Protein AF-A0A914TB39-F1 (afdb_monomer_lite)

pLDDT: mean 76.52, std 21.52, range [32.28, 98.56]

Radius of gyration: 20.71 Å; chains: 1; bounding box: 53×42×70 Å

Sequence (190 aa):
MKYLWILFFASILIFSSAERLYKNPKQQKGLKALWNLEEMAECQLGYTALDYNNYGCWCGVGGSGDPVDGIDQCCMRHDKCYDDAIARHACYDVPFEYVEDYSWTCQIADNGKKVANCTEPQNACKTELCWCDRMVVECWGEYPKPPTKAKCPHPRLSVEQQNTTSSFHGIFKIWTASLESLRKIASIFW

Secondary structure (DSSP, 8-state):
-HHHHHHHHHHHHHHHHHHHHHT-TTTGGG-HHHHHHHHHHHHHHSS-GGGTTTBBTTBSSS--SS-SSHHHHHHHHHHHHHHHHHHTTSSS-GGGGGT----EEEEE-TTS-EEEEE-SS--HHHHHHHHHHHHHHHHHTTSPPPSSPPBPSS----HHHHHHH-S--SSTTSSHHHHHHHHHHHHHH-

Structure (mmCIF, N/CA/C/O backbone):
data_AF-A0A914TB39-F1
#
_entry.id   AF-A0A914TB39-F1
#
loop_
_atom_site.group_PDB
_atom_site.id
_atom_site.type_symbol
_atom_site.label_atom_id
_atom_site.label_alt_id
_atom_site.label_comp_id
_atom_site.label_asym_id
_atom_site.label_entity_id
_atom_site.label_seq_id
_atom_site.pdbx_PDB_ins_code
_atom_site.Cartn_x
_atom_site.Cartn_y
_atom_site.Cartn_z
_atom_site.occupancy
_atom_site.B_iso_or_equiv
_atom_site.auth_seq_id
_atom_site.auth_comp_id
_atom_site.auth_asym_id
_atom_site.auth_atom_id
_atom_site.pdbx_PDB_model_num
ATOM 1 N N . MET A 1 1 ? 34.282 -4.642 47.719 1.00 59.88 1 MET A N 1
ATOM 2 C CA . MET A 1 1 ? 33.125 -3.710 47.717 1.00 59.88 1 MET A CA 1
ATOM 3 C C . MET A 1 1 ? 33.290 -2.496 46.793 1.00 59.88 1 MET A C 1
ATOM 5 O O . MET A 1 1 ? 32.306 -2.120 46.176 1.00 59.88 1 MET A O 1
ATOM 9 N N . LYS A 1 2 ? 34.489 -1.908 46.622 1.00 56.97 2 LYS A N 1
ATOM 10 C CA . LYS A 1 2 ? 34.703 -0.741 45.730 1.00 56.97 2 LYS A CA 1
ATOM 11 C C . LYS A 1 2 ? 34.403 -1.007 44.241 1.00 56.97 2 LYS A C 1
ATOM 13 O O . LYS A 1 2 ? 33.851 -0.151 43.567 1.00 56.97 2 LYS A O 1
ATOM 18 N N . TYR A 1 3 ? 34.693 -2.212 43.751 1.00 62.97 3 TYR A N 1
ATOM 19 C CA . TYR A 1 3 ? 34.477 -2.583 42.345 1.00 62.97 3 TYR A CA 1
ATOM 20 C C . TYR A 1 3 ? 33.006 -2.822 41.971 1.00 62.97 3 TYR A C 1
ATOM 22 O O . TYR A 1 3 ? 32.647 -2.688 40.808 1.00 62.97 3 TYR A O 1
ATOM 30 N N . LEU A 1 4 ? 32.140 -3.118 42.947 1.00 66.19 4 LEU A N 1
ATOM 31 C CA . LEU A 1 4 ? 30.726 -3.408 42.686 1.00 66.19 4 LEU A CA 1
ATOM 32 C C . LEU A 1 4 ? 29.955 -2.145 42.264 1.00 66.19 4 LEU A C 1
ATOM 34 O O . LEU A 1 4 ? 29.124 -2.192 41.365 1.00 66.19 4 LEU A O 1
ATOM 38 N N . TRP A 1 5 ? 30.302 -0.996 42.852 1.00 60.28 5 TRP A N 1
ATOM 39 C CA . TRP A 1 5 ? 29.732 0.304 42.488 1.00 60.28 5 TRP A CA 1
ATOM 40 C C . TRP A 1 5 ? 30.232 0.790 41.123 1.00 60.28 5 TRP A C 1
ATOM 42 O O . TRP A 1 5 ? 29.473 1.387 40.367 1.00 60.28 5 TRP A O 1
ATOM 52 N N . ILE A 1 6 ? 31.482 0.474 40.767 1.00 67.06 6 ILE A N 1
ATOM 53 C CA . ILE A 1 6 ? 32.055 0.806 39.454 1.00 67.06 6 ILE A CA 1
ATOM 54 C C . ILE A 1 6 ? 31.317 0.054 38.340 1.00 67.06 6 ILE A C 1
ATOM 56 O O . ILE A 1 6 ? 30.961 0.660 37.334 1.00 67.06 6 ILE A O 1
ATOM 60 N N . LEU A 1 7 ? 31.023 -1.237 38.533 1.00 67.12 7 LEU A N 1
ATOM 61 C CA . LEU A 1 7 ? 30.252 -2.026 37.566 1.00 67.12 7 LEU A CA 1
ATOM 62 C C . LEU A 1 7 ? 28.798 -1.540 37.444 1.00 67.12 7 LEU A C 1
ATOM 64 O O . LEU A 1 7 ? 28.264 -1.488 36.338 1.00 67.12 7 LEU A O 1
ATOM 68 N N . PHE A 1 8 ? 28.184 -1.107 38.549 1.00 71.44 8 PHE A N 1
ATOM 69 C CA . PHE A 1 8 ? 26.834 -0.542 38.539 1.00 71.44 8 PHE A CA 1
ATOM 70 C C . PHE A 1 8 ? 26.767 0.778 37.752 1.00 71.44 8 PHE A C 1
ATOM 72 O O . PHE A 1 8 ? 25.952 0.906 36.839 1.00 71.44 8 PHE A O 1
ATOM 79 N N . PHE A 1 9 ? 27.675 1.728 37.998 1.00 69.19 9 PHE A N 1
ATOM 80 C CA . PHE A 1 9 ? 27.703 2.987 37.240 1.00 69.19 9 PHE A CA 1
ATOM 81 C C . PHE A 1 9 ? 28.130 2.805 35.779 1.00 69.19 9 PHE A C 1
ATOM 83 O O . PHE A 1 9 ? 27.576 3.469 34.903 1.00 69.19 9 PHE A O 1
ATOM 90 N N . ALA A 1 10 ? 29.052 1.879 35.493 1.00 67.56 10 ALA A N 1
ATOM 91 C CA . ALA A 1 10 ? 29.405 1.525 34.121 1.00 67.56 10 ALA A CA 1
ATOM 92 C C . ALA A 1 10 ? 28.192 0.960 33.366 1.00 67.56 10 ALA A C 1
ATOM 94 O O . ALA A 1 10 ? 27.952 1.353 32.228 1.00 67.56 10 ALA A O 1
ATOM 95 N N . SER A 1 11 ? 27.372 0.123 34.012 1.00 65.75 11 SER A N 1
ATOM 96 C CA . SER A 1 11 ? 26.144 -0.395 33.402 1.00 65.75 11 SER A CA 1
ATOM 97 C C . SER A 1 11 ? 25.116 0.708 33.128 1.00 65.75 11 SER A C 1
ATOM 99 O O . SER A 1 11 ? 24.600 0.772 32.020 1.00 65.75 11 SER A O 1
ATOM 101 N N . ILE A 1 12 ? 24.893 1.651 34.052 1.00 68.88 12 ILE A N 1
ATOM 102 C CA . ILE A 1 12 ? 23.961 2.777 33.847 1.00 68.88 12 ILE A CA 1
ATOM 103 C C . ILE A 1 12 ? 24.412 3.669 32.679 1.00 68.88 12 ILE A C 1
ATOM 105 O O . ILE A 1 12 ? 23.597 4.094 31.857 1.00 68.88 12 ILE A O 1
ATOM 109 N N . LEU A 1 13 ? 25.717 3.933 32.561 1.00 59.56 13 LEU A N 1
ATOM 110 C CA . LEU A 1 13 ? 26.260 4.708 31.444 1.00 59.56 13 LEU A CA 1
ATOM 111 C C . LEU A 1 13 ? 26.107 3.969 30.108 1.00 59.56 13 LEU A C 1
ATOM 113 O O . LEU A 1 13 ? 25.744 4.603 29.117 1.00 59.56 13 LEU A O 1
ATOM 117 N N . ILE A 1 14 ? 26.290 2.646 30.089 1.00 60.75 14 ILE A N 1
ATOM 118 C CA . ILE A 1 14 ? 26.073 1.802 28.904 1.00 60.75 14 ILE A CA 1
ATOM 119 C C . ILE A 1 14 ? 24.577 1.734 28.534 1.00 60.75 14 ILE A C 1
ATOM 121 O O . ILE A 1 14 ? 24.235 1.894 27.365 1.00 60.75 14 ILE A O 1
ATOM 125 N N . PHE A 1 15 ? 23.664 1.605 29.503 1.00 60.41 15 PHE A N 1
ATOM 126 C CA . PHE A 1 15 ? 22.214 1.617 29.259 1.00 60.41 15 PHE A CA 1
ATOM 127 C C . PHE A 1 15 ? 21.729 2.975 28.714 1.00 60.41 15 PHE A C 1
ATOM 129 O O . PHE A 1 15 ? 21.037 3.025 27.700 1.00 60.41 15 PHE A O 1
ATOM 136 N N . SER A 1 16 ? 22.171 4.098 29.295 1.00 60.09 16 SER A N 1
ATOM 137 C CA . SER A 1 16 ? 21.770 5.447 28.841 1.00 60.09 16 SER A CA 1
ATOM 138 C C . SER A 1 16 ? 22.344 5.863 27.475 1.00 60.09 16 SER A C 1
ATOM 140 O O . SER A 1 16 ? 21.884 6.835 26.862 1.00 60.09 16 SER A O 1
ATOM 142 N N . SER A 1 17 ? 23.384 5.175 27.000 1.00 60.47 17 SER A N 1
ATOM 143 C CA . SER A 1 17 ? 23.950 5.365 25.660 1.00 60.47 17 SER A CA 1
ATOM 144 C C . SER A 1 17 ? 23.329 4.403 24.643 1.00 60.47 17 SER A C 1
ATOM 146 O O . SER A 1 17 ? 23.049 4.829 23.522 1.00 60.47 17 SER A O 1
ATOM 148 N N . ALA A 1 18 ? 22.985 3.175 25.043 1.00 60.50 18 ALA A N 1
ATOM 149 C CA . ALA A 1 18 ? 22.221 2.236 24.220 1.00 60.50 18 ALA A CA 1
ATOM 150 C C . ALA A 1 18 ? 20.815 2.766 23.863 1.00 60.50 18 ALA A C 1
ATOM 152 O O . ALA A 1 18 ? 20.419 2.705 22.699 1.00 60.50 18 ALA A O 1
ATOM 153 N N . GL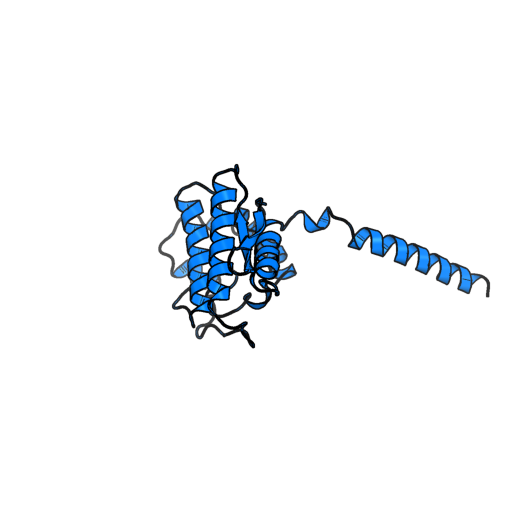U A 1 19 ? 20.093 3.388 24.806 1.00 57.88 19 GLU A N 1
ATOM 154 C CA . GLU A 1 19 ? 18.779 4.001 24.527 1.00 57.88 19 GLU A CA 1
ATOM 155 C C . GLU A 1 19 ? 18.846 5.145 23.498 1.00 57.88 19 GLU A C 1
ATOM 157 O O . GLU A 1 19 ? 17.922 5.337 22.705 1.00 57.88 19 GLU A O 1
ATOM 162 N N . ARG A 1 20 ? 19.954 5.899 23.470 1.00 55.84 20 ARG A N 1
ATOM 163 C CA . ARG A 1 20 ? 20.182 6.978 22.492 1.00 55.84 20 ARG A CA 1
ATOM 164 C C . ARG A 1 20 ? 20.513 6.459 21.095 1.00 55.84 20 ARG A C 1
ATOM 166 O O . ARG A 1 20 ? 20.176 7.123 20.119 1.00 55.84 20 ARG A O 1
ATOM 173 N N . LEU A 1 21 ? 21.150 5.294 20.996 1.00 52.50 21 LEU A N 1
ATOM 174 C CA . LEU A 1 21 ? 21.405 4.637 19.714 1.00 52.50 21 LEU A CA 1
ATOM 175 C C . LEU A 1 21 ? 20.133 3.996 19.150 1.00 52.50 21 LEU A C 1
ATOM 177 O O . LEU A 1 21 ? 19.883 4.131 17.957 1.00 52.50 21 LEU A O 1
ATOM 181 N N . TYR A 1 22 ? 19.292 3.397 20.000 1.00 50.72 22 TYR A N 1
ATOM 182 C CA . TYR A 1 22 ? 17.992 2.862 19.579 1.00 50.72 22 TYR A CA 1
ATOM 183 C C . TYR A 1 22 ? 17.039 3.961 19.078 1.00 50.72 22 TYR A C 1
ATOM 185 O O . TYR A 1 22 ? 16.360 3.789 18.072 1.00 50.72 22 TYR A O 1
ATOM 193 N N . LYS A 1 23 ? 17.038 5.139 19.717 1.00 47.38 23 LYS A N 1
ATOM 194 C CA . LYS A 1 23 ? 16.241 6.302 19.286 1.00 47.38 23 LYS A CA 1
ATOM 195 C C . LYS A 1 23 ? 16.878 7.126 18.157 1.00 47.38 23 LYS A C 1
ATOM 197 O O . LYS A 1 23 ? 16.500 8.282 17.985 1.00 47.38 23 LYS A O 1
ATOM 202 N N . ASN A 1 24 ? 17.857 6.605 17.410 1.00 49.84 24 ASN A N 1
ATOM 203 C CA . ASN A 1 24 ? 18.518 7.382 16.361 1.00 49.84 24 ASN A CA 1
ATOM 204 C C . ASN A 1 24 ? 17.673 7.426 15.065 1.00 49.84 24 ASN A C 1
ATOM 206 O O . ASN A 1 24 ? 17.626 6.432 14.335 1.00 49.84 24 ASN A O 1
ATOM 210 N N . PRO A 1 25 ? 17.099 8.587 14.682 1.00 51.91 25 PRO A N 1
ATOM 211 C CA . PRO A 1 25 ? 16.246 8.713 13.494 1.00 51.91 25 PRO A CA 1
ATOM 212 C C . PRO A 1 25 ? 17.001 8.493 12.172 1.00 51.91 25 PRO A C 1
ATOM 214 O O . PRO A 1 25 ? 16.395 8.390 11.108 1.00 51.91 25 PRO A O 1
ATOM 217 N N . LYS A 1 26 ? 18.343 8.444 12.198 1.00 44.34 26 LYS A N 1
ATOM 218 C CA . LYS A 1 26 ? 19.156 8.164 11.006 1.00 44.34 26 LYS A CA 1
ATOM 219 C C . LYS A 1 26 ? 19.105 6.700 10.566 1.00 44.34 26 LYS A C 1
ATOM 221 O O . LYS A 1 26 ? 19.360 6.457 9.393 1.00 44.34 26 LYS A O 1
ATOM 226 N N . GLN A 1 27 ? 18.774 5.748 11.445 1.00 45.22 27 GLN A N 1
ATOM 227 C CA . GLN A 1 27 ? 18.686 4.327 11.070 1.00 45.22 27 GLN A CA 1
ATOM 228 C C . GLN A 1 27 ? 17.332 3.967 10.433 1.00 45.22 27 GLN A C 1
ATOM 230 O O . GLN A 1 27 ? 17.269 3.080 9.590 1.00 45.22 27 GLN A O 1
ATOM 235 N N . GLN A 1 28 ? 16.276 4.728 10.731 1.00 51.06 28 GLN A N 1
ATOM 236 C CA . GLN A 1 28 ? 14.962 4.622 10.075 1.00 51.06 28 GLN A CA 1
ATOM 237 C C . GLN A 1 28 ? 14.948 5.184 8.641 1.00 51.06 28 GLN A C 1
ATOM 239 O O . GLN A 1 28 ? 13.993 5.003 7.893 1.00 51.06 28 GLN A O 1
ATOM 244 N N . LYS A 1 29 ? 16.012 5.880 8.228 1.00 47.81 29 LYS A N 1
ATOM 245 C CA . LYS A 1 29 ? 16.027 6.710 7.018 1.00 47.81 29 LYS A CA 1
ATOM 246 C C . LYS A 1 29 ? 16.118 5.933 5.694 1.00 47.81 29 LYS A C 1
ATOM 248 O O . LYS A 1 29 ? 16.019 6.569 4.653 1.00 47.81 29 LYS A O 1
ATOM 253 N N . GLY A 1 30 ? 16.328 4.614 5.727 1.00 47.28 30 GLY A N 1
ATOM 254 C CA . GLY A 1 30 ? 16.593 3.787 4.538 1.00 47.28 30 GLY A CA 1
ATOM 255 C C . GLY A 1 30 ? 15.410 2.987 3.973 1.00 47.28 30 GLY A C 1
ATOM 256 O O . GLY A 1 30 ? 15.595 2.344 2.952 1.00 47.28 30 GLY A O 1
ATOM 257 N N . LEU A 1 31 ? 14.237 3.004 4.618 1.00 56.22 31 LEU A N 1
ATOM 258 C CA . LEU A 1 31 ? 13.080 2.132 4.304 1.00 56.22 31 LEU A CA 1
ATOM 259 C C . LEU A 1 31 ? 11.742 2.882 4.300 1.00 56.22 31 LEU A C 1
ATOM 261 O O . LEU A 1 31 ? 10.685 2.319 4.563 1.00 56.22 31 LEU A O 1
ATOM 265 N N . LYS A 1 32 ? 11.798 4.196 4.101 1.00 61.44 32 LYS A N 1
ATOM 266 C CA . LYS A 1 32 ? 10.681 5.106 4.364 1.00 61.44 32 LYS A CA 1
ATOM 267 C C . LYS A 1 32 ? 9.393 4.782 3.606 1.00 61.44 32 LYS A C 1
ATOM 269 O O . LYS A 1 32 ? 8.328 4.957 4.176 1.00 61.44 32 LYS A O 1
ATOM 274 N N . ALA A 1 33 ? 9.487 4.271 2.383 1.00 61.88 33 ALA A N 1
ATOM 275 C CA . ALA A 1 33 ? 8.312 3.866 1.618 1.00 61.88 33 ALA A CA 1
ATOM 276 C C . ALA A 1 33 ? 7.561 2.701 2.289 1.00 61.88 33 ALA A C 1
ATOM 278 O O . ALA A 1 33 ? 6.347 2.761 2.447 1.00 61.88 33 ALA A O 1
ATOM 279 N N . LEU A 1 34 ? 8.299 1.705 2.803 1.00 69.12 34 LEU A N 1
ATOM 280 C CA . LEU A 1 34 ? 7.732 0.591 3.572 1.00 69.12 34 LEU A CA 1
ATOM 281 C C . LEU A 1 34 ? 7.011 1.086 4.838 1.00 69.12 34 LEU A C 1
ATOM 283 O O . LEU A 1 34 ? 5.970 0.555 5.216 1.00 69.12 34 LEU A O 1
ATOM 287 N N . TRP A 1 35 ? 7.563 2.122 5.478 1.00 81.44 35 TRP A N 1
ATOM 288 C CA . TRP A 1 35 ? 6.938 2.764 6.634 1.00 81.44 35 TRP A CA 1
ATOM 289 C C . TRP A 1 35 ? 5.656 3.520 6.265 1.00 81.44 35 TRP A C 1
ATOM 291 O O . TRP A 1 35 ? 4.728 3.528 7.064 1.00 81.44 35 TRP A O 1
ATOM 301 N N . ASN A 1 36 ? 5.552 4.095 5.063 1.00 91.06 36 ASN A N 1
ATOM 302 C CA . ASN A 1 36 ? 4.337 4.798 4.653 1.00 91.06 36 ASN A CA 1
ATOM 303 C C . ASN A 1 36 ? 3.136 3.849 4.511 1.00 91.06 36 ASN A C 1
ATOM 305 O O . ASN A 1 36 ? 2.082 4.140 5.073 1.00 91.06 36 ASN A O 1
ATOM 309 N N . LEU A 1 37 ? 3.289 2.698 3.844 1.00 92.38 37 LEU A N 1
ATOM 310 C CA . LEU A 1 37 ? 2.210 1.704 3.746 1.00 92.38 37 LEU A CA 1
ATOM 311 C C . LEU A 1 37 ? 1.790 1.177 5.129 1.00 92.38 37 LEU A C 1
ATOM 313 O O . LEU A 1 37 ? 0.598 1.049 5.417 1.00 92.38 37 LEU A O 1
ATOM 317 N N . GLU A 1 38 ? 2.768 0.905 5.996 1.00 92.69 38 GLU A N 1
ATOM 318 C CA . GLU A 1 38 ? 2.543 0.464 7.376 1.00 92.69 38 GLU A CA 1
ATOM 319 C C . GLU A 1 38 ? 1.704 1.484 8.166 1.00 92.69 38 GLU A C 1
ATOM 321 O O . GLU A 1 38 ? 0.695 1.130 8.780 1.00 92.69 38 GLU A O 1
ATOM 326 N N . GLU A 1 39 ? 2.080 2.763 8.107 1.00 93.62 39 GLU A N 1
ATOM 327 C CA . GLU A 1 39 ? 1.385 3.841 8.811 1.00 93.62 39 GLU A CA 1
ATOM 328 C C . GLU A 1 39 ? 0.008 4.161 8.192 1.00 93.62 39 GLU A C 1
ATOM 330 O O . GLU A 1 39 ? -0.933 4.498 8.919 1.00 93.62 39 GLU A O 1
ATOM 335 N N . MET A 1 40 ? -0.163 4.017 6.871 1.00 96.44 40 MET A N 1
ATOM 336 C CA . MET A 1 40 ? -1.474 4.131 6.218 1.00 96.44 40 MET A CA 1
ATOM 337 C C . MET A 1 40 ? -2.428 3.025 6.675 1.00 96.44 40 MET A C 1
ATOM 339 O O . MET A 1 40 ? -3.591 3.304 6.988 1.00 96.44 40 MET A O 1
ATOM 343 N N . ALA A 1 41 ? -1.942 1.783 6.758 1.00 96.38 41 ALA A N 1
ATOM 344 C CA . ALA A 1 41 ? -2.714 0.668 7.291 1.00 96.38 41 ALA A CA 1
ATOM 345 C C . ALA A 1 41 ? -3.109 0.931 8.750 1.00 96.38 41 ALA A C 1
ATOM 347 O O . ALA A 1 41 ? -4.287 0.814 9.096 1.00 96.38 41 ALA A O 1
ATOM 348 N N . GLU A 1 42 ? -2.177 1.393 9.590 1.00 95.94 42 GLU A N 1
ATOM 349 C CA . GLU A 1 42 ? -2.483 1.727 10.984 1.00 95.94 42 GLU A CA 1
ATOM 350 C C . GLU A 1 42 ? -3.519 2.857 11.087 1.00 95.94 42 GLU A C 1
ATOM 352 O O . GLU A 1 42 ? -4.462 2.771 11.881 1.00 95.94 42 GLU A O 1
ATOM 357 N N . CYS A 1 43 ? -3.404 3.887 10.245 1.00 97.06 43 CYS A N 1
ATOM 358 C CA . CYS A 1 43 ? -4.379 4.967 10.151 1.00 97.06 43 CYS A CA 1
ATOM 359 C C . CYS A 1 43 ? -5.788 4.434 9.857 1.00 97.06 43 CYS A C 1
ATOM 361 O O . CYS A 1 43 ? -6.725 4.751 10.590 1.00 97.06 43 CYS A O 1
ATOM 363 N N . GLN A 1 44 ? -5.954 3.652 8.793 1.00 97.19 44 GLN A N 1
ATOM 364 C CA . GLN A 1 44 ? -7.270 3.330 8.242 1.00 97.19 44 GLN A CA 1
ATOM 365 C C . GLN A 1 44 ? -7.888 2.056 8.829 1.00 97.19 44 GLN A C 1
ATOM 367 O O . GLN A 1 44 ? -9.102 1.989 9.030 1.00 97.19 44 GLN A O 1
ATOM 372 N N . LEU A 1 45 ? -7.058 1.057 9.131 1.00 96.69 45 LEU A N 1
ATOM 373 C CA . LEU A 1 45 ? -7.474 -0.264 9.603 1.00 96.69 45 LEU A CA 1
ATOM 374 C C . LEU A 1 45 ? -7.309 -0.424 11.121 1.00 96.69 45 LEU A C 1
ATOM 376 O O . LEU A 1 45 ? -7.955 -1.284 11.721 1.00 96.69 45 LEU A O 1
ATOM 380 N N . GLY A 1 46 ? -6.473 0.406 11.756 1.00 96.62 46 GLY A N 1
ATOM 381 C CA . GLY A 1 46 ? -6.170 0.328 13.191 1.00 96.62 46 GLY A CA 1
ATOM 382 C C . GLY A 1 46 ? -5.164 -0.766 13.564 1.00 96.62 46 GLY A C 1
ATOM 383 O O . GLY A 1 46 ? -5.014 -1.088 14.741 1.00 96.62 46 GLY A O 1
ATOM 384 N N . TYR A 1 47 ? -4.507 -1.362 12.572 1.00 95.12 47 TYR A N 1
ATOM 385 C CA . TYR A 1 47 ? -3.412 -2.320 12.708 1.00 95.12 47 TYR A CA 1
ATOM 386 C C . TYR A 1 47 ? -2.526 -2.234 11.469 1.00 95.12 47 TYR A C 1
ATOM 388 O O . TYR A 1 47 ? -2.851 -1.533 10.516 1.00 95.12 47 TYR A O 1
ATOM 396 N N . THR A 1 48 ? -1.399 -2.928 11.496 1.00 92.75 48 THR A N 1
ATOM 397 C CA . THR A 1 48 ? -0.309 -2.641 10.577 1.00 92.75 48 THR A CA 1
ATOM 398 C C . THR A 1 48 ? -0.323 -3.523 9.323 1.00 92.75 48 THR A C 1
ATOM 400 O O . THR A 1 48 ? -0.962 -4.579 9.292 1.00 92.75 48 THR A O 1
ATOM 403 N N . ALA A 1 49 ? 0.367 -3.098 8.264 1.00 93.56 49 ALA A N 1
ATOM 404 C CA . ALA A 1 49 ? 0.442 -3.821 6.995 1.00 93.56 49 ALA A CA 1
ATOM 405 C C . ALA A 1 49 ? 1.199 -5.160 7.125 1.00 93.56 49 ALA A C 1
ATOM 407 O O . ALA A 1 49 ? 0.994 -6.073 6.322 1.00 93.56 49 ALA A O 1
ATOM 408 N N . LEU A 1 50 ? 2.011 -5.342 8.176 1.00 90.94 50 LEU A N 1
ATOM 409 C CA . LEU A 1 50 ? 2.686 -6.614 8.485 1.00 90.94 50 LEU A CA 1
ATOM 410 C C . LEU A 1 50 ? 1.727 -7.804 8.660 1.00 90.94 50 LEU A C 1
ATOM 412 O O . LEU A 1 50 ? 2.137 -8.956 8.455 1.00 90.94 50 LEU A O 1
ATOM 416 N N . ASP A 1 51 ? 0.463 -7.557 9.012 1.00 92.50 51 ASP A N 1
ATOM 417 C CA . ASP A 1 51 ? -0.573 -8.595 9.070 1.00 92.50 51 ASP A CA 1
ATOM 418 C C . ASP A 1 51 ? -0.841 -9.226 7.687 1.00 92.50 51 ASP A C 1
ATOM 420 O O . ASP A 1 51 ? -1.167 -10.413 7.608 1.00 92.50 51 ASP A O 1
ATOM 424 N N . TYR A 1 52 ? -0.611 -8.477 6.605 1.00 94.50 52 TYR A N 1
ATOM 425 C CA . TYR A 1 52 ? -0.789 -8.917 5.219 1.00 94.50 52 TYR A CA 1
ATOM 426 C C . TYR A 1 52 ? 0.482 -9.473 4.584 1.00 94.50 52 TYR A C 1
ATOM 428 O O . TYR A 1 52 ? 0.415 -10.170 3.580 1.00 94.50 52 TYR A O 1
ATOM 436 N N . ASN A 1 53 ? 1.656 -9.238 5.160 1.00 90.88 53 ASN A N 1
ATOM 437 C CA . ASN A 1 53 ? 2.885 -9.784 4.595 1.00 90.8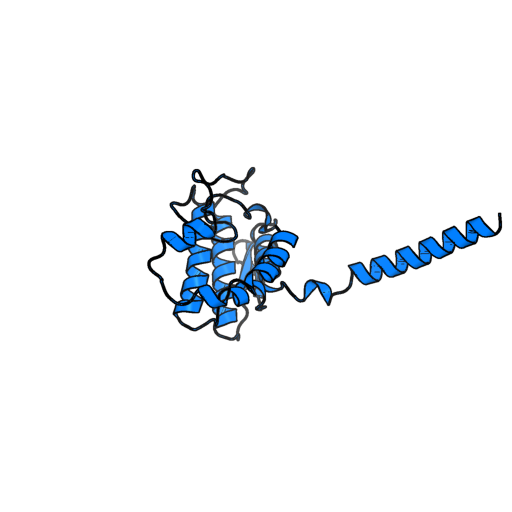8 53 ASN A CA 1
ATOM 438 C C . ASN A 1 53 ? 2.937 -11.314 4.647 1.00 90.88 53 ASN A C 1
ATOM 440 O O . ASN A 1 53 ? 2.588 -11.907 5.668 1.00 90.88 53 ASN A O 1
ATOM 444 N N . ASN A 1 54 ? 3.487 -11.949 3.610 1.00 91.19 54 ASN A N 1
ATOM 445 C CA . ASN A 1 54 ? 3.532 -13.401 3.450 1.00 91.19 54 ASN A CA 1
ATOM 446 C C . ASN A 1 54 ? 2.130 -14.035 3.510 1.00 91.19 54 ASN A C 1
ATOM 448 O O . ASN A 1 54 ? 1.965 -15.142 4.029 1.00 91.19 54 ASN A O 1
ATOM 452 N N . TYR A 1 55 ? 1.131 -13.317 2.999 1.00 94.44 55 TYR A N 1
ATOM 453 C CA . TYR A 1 55 ? -0.239 -13.784 2.845 1.00 94.44 55 TYR A CA 1
ATOM 454 C C . TYR A 1 55 ? -0.483 -14.173 1.388 1.00 94.44 55 TYR A C 1
ATOM 456 O O . TYR A 1 55 ? -0.195 -13.406 0.477 1.00 94.44 55 TYR A O 1
ATOM 464 N N . GLY A 1 56 ? -1.023 -15.367 1.165 1.00 95.94 56 GLY A N 1
ATOM 465 C CA . GLY A 1 56 ? -1.391 -15.818 -0.172 1.00 95.94 56 GLY A CA 1
ATOM 466 C C . GLY A 1 56 ? -0.198 -15.913 -1.123 1.00 95.94 56 GLY A C 1
ATOM 467 O O . GLY A 1 56 ? 0.909 -16.292 -0.722 1.00 95.94 56 GLY A O 1
ATOM 468 N N . CYS A 1 57 ? -0.458 -15.652 -2.399 1.00 95.44 57 CYS A N 1
ATOM 469 C CA . CYS A 1 57 ? 0.511 -15.733 -3.483 1.00 95.44 57 CYS A CA 1
ATOM 470 C C . CYS A 1 57 ? 1.112 -14.378 -3.869 1.00 95.44 57 CYS A C 1
ATOM 472 O O . CYS A 1 57 ? 2.178 -14.382 -4.486 1.00 95.44 57 CYS A O 1
ATOM 474 N N . TRP A 1 58 ? 0.467 -13.266 -3.511 1.00 94.88 58 TRP A N 1
ATOM 475 C CA . TRP A 1 58 ? 0.814 -11.912 -3.948 1.00 94.88 58 TRP A CA 1
ATOM 476 C C . TRP A 1 58 ? 1.210 -10.979 -2.803 1.00 94.88 58 TRP A C 1
ATOM 478 O O . TRP A 1 58 ? 2.046 -10.116 -3.009 1.00 94.88 58 TRP A O 1
ATOM 488 N N . CYS A 1 59 ? 0.703 -11.143 -1.577 1.00 94.06 59 CYS A N 1
ATOM 489 C CA . CYS A 1 59 ? 1.089 -10.233 -0.492 1.00 94.06 59 CYS A CA 1
ATOM 490 C C . CYS A 1 59 ? 2.510 -10.520 0.038 1.00 94.06 59 CYS A C 1
ATOM 492 O O . CYS A 1 59 ? 2.716 -11.315 0.965 1.00 94.06 59 CYS A O 1
ATOM 494 N N . GLY A 1 60 ? 3.507 -9.857 -0.547 1.00 87.94 60 GLY A N 1
ATOM 495 C CA . GLY A 1 60 ? 4.923 -9.934 -0.190 1.00 87.94 60 GLY A CA 1
ATOM 496 C C . GLY A 1 60 ? 5.813 -9.770 -1.422 1.00 87.94 60 GLY A C 1
ATOM 497 O O . GLY A 1 60 ? 5.345 -9.451 -2.502 1.00 87.94 60 GLY A O 1
ATOM 498 N N . VAL A 1 61 ? 7.117 -10.023 -1.288 1.00 82.00 61 VAL A N 1
ATOM 499 C CA . VAL A 1 61 ? 8.039 -9.894 -2.431 1.00 82.00 61 VAL A CA 1
ATOM 500 C C . VAL A 1 61 ? 7.700 -10.911 -3.529 1.00 82.00 61 VAL A C 1
ATOM 502 O O . VAL A 1 61 ? 7.736 -12.124 -3.288 1.00 82.00 61 VAL A O 1
ATOM 505 N N . GLY A 1 62 ? 7.474 -10.421 -4.749 1.00 81.25 62 GLY A N 1
ATOM 506 C CA . GLY A 1 62 ? 7.235 -11.242 -5.933 1.00 81.25 62 GLY A CA 1
ATOM 507 C C . GLY A 1 62 ? 5.782 -11.179 -6.383 1.00 81.25 62 GLY A C 1
ATOM 508 O O . GLY A 1 62 ? 5.366 -10.157 -6.897 1.00 81.25 62 GLY A O 1
ATOM 509 N N . GLY A 1 63 ? 5.054 -12.288 -6.258 1.00 85.62 63 GLY A N 1
ATOM 510 C CA . GLY A 1 63 ? 3.684 -12.398 -6.765 1.00 85.62 63 GLY A CA 1
ATOM 511 C C . GLY A 1 63 ? 3.592 -13.199 -8.061 1.00 85.62 63 GLY A C 1
ATOM 512 O O . GLY A 1 63 ? 4.317 -12.957 -9.024 1.00 85.62 63 GLY A O 1
ATOM 513 N N . SER A 1 64 ? 2.739 -14.225 -8.082 1.00 87.69 64 SER A N 1
ATOM 514 C CA . SER A 1 64 ? 2.447 -14.993 -9.301 1.00 87.69 64 SER A CA 1
ATOM 515 C C . SER A 1 64 ? 1.236 -15.903 -9.118 1.00 87.69 64 SER A C 1
ATOM 517 O O . SER A 1 64 ? 0.951 -16.335 -8.003 1.00 87.69 64 SER A O 1
ATOM 519 N N . GLY A 1 65 ? 0.606 -16.287 -10.228 1.00 90.31 65 GLY A N 1
ATOM 520 C CA . GLY A 1 65 ? -0.530 -17.208 -10.225 1.00 90.31 65 GLY A CA 1
ATOM 521 C C . GLY A 1 65 ? -1.834 -16.547 -9.781 1.00 90.31 65 GLY A C 1
ATOM 522 O O . GLY A 1 65 ? -1.945 -15.321 -9.748 1.00 90.31 65 GLY A O 1
ATOM 523 N N . ASP A 1 66 ? -2.829 -17.369 -9.464 1.00 95.19 66 ASP A N 1
ATOM 524 C CA . ASP A 1 66 ? -4.146 -16.884 -9.060 1.00 95.19 66 ASP A CA 1
ATOM 525 C C . ASP A 1 66 ? -4.147 -16.466 -7.580 1.00 95.19 66 ASP A C 1
ATOM 527 O O . ASP A 1 66 ? -3.630 -17.213 -6.741 1.00 95.19 66 ASP A O 1
ATOM 531 N N . PRO A 1 67 ? -4.727 -15.299 -7.234 1.00 96.94 67 PRO A N 1
ATOM 532 C CA . PRO A 1 67 ? -4.913 -14.911 -5.844 1.00 96.94 67 PRO A CA 1
ATOM 533 C C . PRO A 1 67 ? -5.749 -15.937 -5.078 1.00 96.94 67 PRO A C 1
ATOM 535 O O . PRO A 1 67 ? -6.754 -16.435 -5.588 1.00 96.94 67 PRO A O 1
ATOM 538 N N . VAL A 1 68 ? -5.359 -16.231 -3.838 1.00 97.19 68 VAL A N 1
ATOM 539 C CA . VAL A 1 68 ? -6.059 -17.238 -3.020 1.00 97.19 68 VAL A CA 1
ATOM 540 C C . VAL A 1 68 ? -7.423 -16.761 -2.517 1.00 97.19 68 VAL A C 1
ATOM 542 O O . VAL A 1 68 ? -8.302 -17.584 -2.262 1.00 97.19 68 VAL A O 1
ATOM 545 N N . ASP A 1 69 ? -7.605 -15.446 -2.391 1.00 97.81 69 ASP A N 1
ATOM 546 C CA . ASP A 1 69 ? -8.849 -14.783 -2.005 1.00 97.81 69 ASP A CA 1
ATOM 547 C C . ASP A 1 69 ? -8.814 -13.278 -2.349 1.00 97.81 69 ASP A C 1
ATOM 549 O O . ASP A 1 69 ? -7.935 -12.795 -3.067 1.00 97.81 69 ASP A O 1
ATOM 553 N N . GLY A 1 70 ? -9.802 -12.531 -1.849 1.00 98.38 70 GLY A N 1
ATOM 554 C CA . GLY A 1 70 ? -9.937 -11.097 -2.085 1.00 98.38 70 GLY A CA 1
ATOM 555 C C . GLY A 1 70 ? -8.850 -10.231 -1.438 1.00 98.38 70 GLY A C 1
ATOM 556 O O . GLY A 1 70 ? -8.502 -9.197 -2.007 1.00 98.38 70 GLY A O 1
ATOM 557 N N . ILE A 1 71 ? -8.261 -10.659 -0.313 1.00 98.31 71 ILE A N 1
ATOM 558 C CA . ILE A 1 71 ? -7.127 -9.958 0.310 1.00 98.31 71 ILE A CA 1
ATOM 559 C C . ILE A 1 71 ? -5.901 -10.104 -0.590 1.00 98.31 71 ILE A C 1
ATOM 561 O O . ILE A 1 71 ? -5.246 -9.116 -0.920 1.00 98.31 71 ILE A O 1
ATOM 565 N N . ASP A 1 72 ? -5.630 -11.324 -1.051 1.00 98.00 72 ASP A N 1
ATOM 566 C CA . ASP A 1 72 ? -4.524 -11.597 -1.969 1.00 98.00 72 ASP A CA 1
ATOM 567 C C . ASP A 1 72 ? -4.723 -10.891 -3.325 1.00 98.00 72 ASP A C 1
ATOM 569 O O . ASP A 1 72 ? -3.773 -10.425 -3.955 1.00 98.00 72 ASP A O 1
ATOM 573 N N . GLN A 1 73 ? -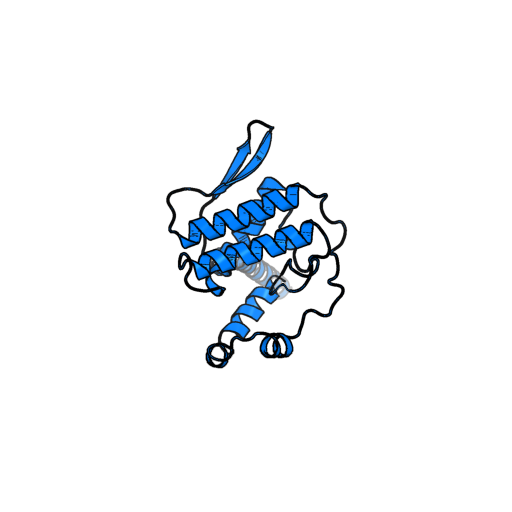5.978 -10.706 -3.755 1.00 98.50 73 GLN A N 1
ATOM 574 C CA . GLN A 1 73 ? -6.311 -9.910 -4.938 1.00 98.50 73 GLN A CA 1
ATOM 575 C C . GLN A 1 73 ? -6.029 -8.410 -4.748 1.00 98.50 73 GLN A C 1
ATOM 577 O O . GLN A 1 73 ? -5.688 -7.732 -5.723 1.00 98.50 73 GLN A O 1
ATOM 582 N N . CYS A 1 74 ? -6.154 -7.868 -3.529 1.00 98.56 74 CYS A N 1
ATOM 583 C CA . CYS A 1 74 ? -5.699 -6.507 -3.227 1.00 98.56 74 CYS A CA 1
ATOM 584 C C . CYS A 1 74 ? -4.194 -6.380 -3.488 1.00 98.56 74 CYS A C 1
ATOM 586 O O . CYS A 1 74 ? -3.777 -5.454 -4.178 1.00 98.56 74 CYS A O 1
ATOM 588 N N . CYS A 1 75 ? -3.406 -7.344 -3.009 1.00 97.44 75 CYS A N 1
ATOM 589 C CA . CYS A 1 75 ? -1.954 -7.355 -3.173 1.00 97.44 75 CYS A CA 1
ATOM 590 C C . CYS A 1 75 ? -1.541 -7.511 -4.641 1.00 97.44 75 CYS A C 1
ATOM 592 O O . CYS A 1 75 ? -0.733 -6.738 -5.133 1.00 97.44 75 CYS A O 1
ATOM 594 N N . MET A 1 76 ? -2.201 -8.389 -5.405 1.00 96.81 76 MET A N 1
ATOM 595 C CA . MET A 1 76 ? -1.964 -8.473 -6.853 1.00 96.81 76 MET A CA 1
ATOM 596 C C . MET A 1 76 ? -2.208 -7.132 -7.566 1.00 96.81 76 MET A C 1
ATOM 598 O O . MET A 1 76 ? -1.516 -6.794 -8.525 1.00 96.81 76 MET A O 1
ATOM 602 N N . ARG A 1 77 ? -3.241 -6.380 -7.160 1.00 97.88 77 ARG A N 1
ATOM 603 C CA . ARG A 1 77 ? -3.521 -5.056 -7.739 1.00 97.88 77 ARG A CA 1
ATOM 604 C C . ARG A 1 77 ? -2.488 -4.018 -7.315 1.00 97.88 77 ARG A C 1
ATOM 606 O O . ARG A 1 77 ? -2.181 -3.147 -8.119 1.00 97.88 77 ARG A O 1
ATOM 613 N N . HIS A 1 78 ? -1.978 -4.118 -6.093 1.00 96.00 78 HIS A N 1
ATOM 614 C CA . HIS A 1 78 ? -0.908 -3.272 -5.574 1.00 96.00 78 HIS A CA 1
ATOM 615 C C . HIS A 1 78 ? 0.389 -3.460 -6.365 1.00 96.00 78 HIS A C 1
ATOM 617 O O . HIS A 1 78 ? 0.875 -2.490 -6.939 1.00 96.00 78 HIS A O 1
ATOM 623 N N . ASP A 1 79 ? 0.840 -4.704 -6.533 1.00 92.88 79 ASP A N 1
ATOM 624 C CA . ASP A 1 79 ? 2.043 -5.029 -7.310 1.00 92.88 79 ASP A CA 1
ATOM 625 C C . ASP A 1 79 ? 1.928 -4.517 -8.756 1.00 92.88 79 ASP A C 1
ATOM 627 O O . ASP A 1 79 ? 2.811 -3.838 -9.274 1.00 92.88 79 ASP A O 1
ATOM 631 N N . LYS A 1 80 ? 0.773 -4.744 -9.397 1.00 93.50 80 LYS A N 1
ATOM 632 C CA . LYS A 1 80 ? 0.508 -4.244 -10.758 1.00 93.50 80 LYS A CA 1
ATOM 633 C C . LYS A 1 80 ? 0.464 -2.719 -10.841 1.00 93.50 80 LYS A C 1
ATOM 635 O O . LYS A 1 80 ? 0.812 -2.153 -11.871 1.00 93.50 80 LYS A O 1
ATOM 640 N N . CYS A 1 81 ? 0.018 -2.049 -9.782 1.00 94.69 81 CYS A N 1
ATOM 641 C CA . CYS A 1 81 ? -0.006 -0.592 -9.724 1.00 94.69 81 CYS A CA 1
ATOM 642 C C . CYS A 1 81 ? 1.421 -0.020 -9.734 1.00 94.69 81 CYS A C 1
ATOM 644 O O . CYS A 1 81 ? 1.693 0.943 -10.455 1.00 94.69 81 CYS A O 1
ATOM 646 N N . TYR A 1 82 ? 2.342 -0.655 -9.005 1.00 89.44 82 TYR A N 1
ATOM 647 C CA . TYR A 1 82 ? 3.765 -0.320 -9.042 1.00 89.44 82 TYR A CA 1
ATOM 648 C C . TYR A 1 82 ? 4.391 -0.604 -10.415 1.00 89.44 82 TYR A C 1
ATOM 650 O O . TYR A 1 82 ? 5.019 0.290 -10.993 1.00 89.44 82 TYR A O 1
ATOM 658 N N . ASP A 1 83 ? 4.136 -1.785 -10.991 1.00 89.25 83 ASP A N 1
ATOM 659 C CA . ASP A 1 83 ? 4.592 -2.135 -12.345 1.00 89.25 83 ASP A CA 1
ATOM 660 C C . ASP A 1 83 ? 4.143 -1.088 -13.378 1.00 89.25 83 ASP A C 1
ATOM 662 O O . ASP A 1 83 ? 4.933 -0.631 -14.211 1.00 89.25 83 ASP A O 1
ATOM 666 N N . ASP A 1 84 ? 2.882 -0.653 -13.303 1.00 91.50 84 ASP A N 1
ATOM 667 C CA . ASP A 1 84 ? 2.323 0.352 -14.204 1.00 91.50 84 ASP A CA 1
ATOM 668 C C . ASP A 1 84 ? 2.991 1.727 -14.031 1.00 91.50 84 ASP A C 1
ATOM 670 O O . ASP A 1 84 ? 3.190 2.437 -15.023 1.00 91.50 84 ASP A O 1
ATOM 674 N N . ALA A 1 85 ? 3.353 2.123 -12.805 1.00 90.50 85 ALA A N 1
ATOM 675 C CA . ALA A 1 85 ? 4.065 3.377 -12.545 1.00 90.50 85 ALA A CA 1
ATOM 676 C C . ALA A 1 85 ? 5.459 3.386 -13.199 1.00 90.50 85 ALA A C 1
ATOM 678 O O . ALA A 1 85 ? 5.905 4.412 -13.728 1.00 90.50 85 ALA A O 1
ATOM 679 N N . ILE A 1 86 ? 6.133 2.235 -13.224 1.00 88.06 86 ILE A N 1
ATOM 680 C CA . ILE A 1 86 ? 7.422 2.052 -13.902 1.00 88.06 86 ILE A CA 1
ATOM 681 C C . ILE A 1 86 ? 7.232 2.001 -15.421 1.00 88.06 86 ILE A C 1
ATOM 683 O O . ILE A 1 86 ? 7.939 2.692 -16.158 1.00 88.06 86 ILE A O 1
ATOM 687 N N . ALA A 1 87 ? 6.247 1.240 -15.905 1.00 89.31 87 ALA A N 1
ATOM 688 C CA . ALA A 1 87 ? 5.954 1.102 -17.332 1.00 89.31 87 ALA A CA 1
ATOM 689 C C . ALA A 1 87 ? 5.595 2.445 -17.988 1.00 89.31 87 ALA A C 1
ATOM 691 O O . ALA A 1 87 ? 5.934 2.689 -19.146 1.00 89.31 87 ALA A O 1
ATOM 692 N N . ARG A 1 88 ? 4.947 3.343 -17.235 1.00 90.38 88 ARG A N 1
ATOM 693 C CA . ARG A 1 88 ? 4.616 4.714 -17.656 1.00 90.38 88 ARG A CA 1
ATOM 694 C C . ARG A 1 88 ? 5.755 5.718 -17.445 1.00 90.38 88 ARG A C 1
ATOM 696 O O . ARG A 1 88 ? 5.560 6.907 -17.691 1.00 90.38 88 ARG A O 1
ATOM 703 N N . HIS A 1 89 ? 6.929 5.262 -17.006 1.00 88.44 89 HIS A N 1
ATOM 704 C CA . HIS A 1 89 ? 8.097 6.089 -16.686 1.00 88.44 89 HIS A CA 1
ATOM 705 C C . HIS A 1 89 ? 7.833 7.172 -15.626 1.00 88.44 89 HIS A C 1
ATOM 707 O O . HIS A 1 89 ? 8.544 8.177 -15.576 1.00 88.44 89 HIS A O 1
ATOM 713 N N . ALA A 1 90 ? 6.820 6.982 -14.773 1.00 88.12 90 ALA A N 1
ATOM 714 C CA . ALA A 1 90 ? 6.606 7.843 -13.615 1.00 88.12 90 ALA A CA 1
ATOM 715 C C . ALA A 1 90 ? 7.671 7.568 -12.544 1.00 88.12 90 ALA A C 1
ATOM 717 O O . ALA A 1 90 ? 8.196 8.512 -11.953 1.00 88.12 90 ALA A O 1
ATOM 718 N N . CYS A 1 91 ? 8.026 6.291 -12.358 1.00 85.44 91 CYS A N 1
ATOM 719 C CA . CYS A 1 91 ? 9.122 5.813 -11.515 1.00 85.44 91 CYS A CA 1
ATOM 720 C C . CYS A 1 91 ? 10.257 5.202 -12.357 1.00 85.44 91 CYS A C 1
ATOM 722 O O . CYS A 1 91 ? 10.038 4.754 -13.481 1.00 85.44 91 CYS A O 1
ATOM 724 N N . TYR A 1 92 ? 11.484 5.201 -11.818 1.00 78.75 92 TYR A N 1
ATOM 725 C CA . TYR A 1 92 ? 12.677 4.745 -12.547 1.00 78.75 92 TYR A CA 1
ATOM 726 C C . TYR A 1 92 ? 12.866 3.222 -12.525 1.00 78.75 92 TYR A C 1
ATOM 728 O O . TYR A 1 92 ? 13.231 2.654 -13.550 1.00 78.75 92 TYR A O 1
ATOM 736 N N . ASP A 1 93 ? 12.662 2.572 -11.374 1.00 71.19 93 ASP A N 1
ATOM 737 C CA . ASP A 1 93 ? 12.860 1.125 -11.200 1.00 71.19 93 ASP A CA 1
ATOM 738 C C . ASP A 1 93 ? 12.210 0.628 -9.890 1.00 71.19 93 ASP A C 1
ATOM 740 O O . ASP A 1 93 ? 12.003 1.418 -8.966 1.00 71.19 93 ASP A O 1
ATOM 744 N N . VAL A 1 94 ? 11.975 -0.683 -9.791 1.00 60.91 94 VAL A N 1
ATOM 745 C CA . VAL A 1 94 ? 11.341 -1.402 -8.667 1.00 60.91 94 VAL A CA 1
ATOM 746 C C . VAL A 1 94 ? 11.998 -1.115 -7.305 1.00 60.91 94 VAL A C 1
ATOM 748 O O . VAL A 1 94 ? 11.299 -0.920 -6.316 1.00 60.91 94 VAL A O 1
ATOM 751 N N . PRO A 1 95 ? 13.336 -0.986 -7.176 1.00 62.62 95 PRO A N 1
ATOM 752 C CA . PRO A 1 95 ? 13.956 -0.654 -5.893 1.00 62.62 95 PRO A CA 1
ATOM 753 C C . PRO A 1 95 ? 13.506 0.685 -5.296 1.00 62.62 95 PRO A C 1
ATOM 755 O O . PRO A 1 95 ? 13.598 0.853 -4.078 1.00 62.62 95 PRO A O 1
ATOM 758 N N . PHE A 1 96 ? 13.030 1.630 -6.119 1.00 64.88 96 PHE A N 1
ATOM 759 C CA . PHE A 1 96 ? 12.529 2.916 -5.630 1.00 64.88 96 PHE A CA 1
ATOM 760 C C . PHE A 1 96 ? 11.223 2.773 -4.846 1.00 64.88 96 PHE A C 1
ATOM 762 O O . PHE A 1 96 ? 10.997 3.573 -3.944 1.00 64.88 96 PHE A O 1
ATOM 769 N N . GLU A 1 97 ? 10.448 1.715 -5.079 1.00 59.41 97 GLU A N 1
ATOM 770 C CA . GLU A 1 97 ? 9.239 1.379 -4.313 1.00 59.41 97 GLU A CA 1
ATOM 771 C C . GLU A 1 97 ? 9.520 1.206 -2.816 1.00 59.41 97 GLU A C 1
ATOM 773 O O . GLU A 1 97 ? 8.664 1.468 -1.984 1.00 59.41 97 GLU A O 1
ATOM 778 N N . TYR A 1 98 ? 10.739 0.796 -2.450 1.00 60.09 98 TYR A N 1
ATOM 779 C CA . TYR A 1 98 ? 11.109 0.495 -1.064 1.00 60.09 98 TYR A CA 1
ATOM 780 C C . TYR A 1 98 ? 11.817 1.658 -0.356 1.00 60.09 98 TYR A C 1
ATOM 782 O O . TYR A 1 98 ? 11.980 1.636 0.869 1.00 60.09 98 TYR A O 1
ATOM 790 N N . VAL A 1 99 ? 12.261 2.675 -1.103 1.00 67.50 99 VAL A N 1
ATOM 791 C CA . VAL A 1 99 ? 13.122 3.750 -0.577 1.00 67.50 99 VAL A CA 1
ATOM 792 C C . VAL A 1 99 ? 12.612 5.160 -0.862 1.00 67.50 99 VAL A C 1
ATOM 794 O O . VAL A 1 99 ? 12.999 6.081 -0.137 1.00 67.50 99 VAL A O 1
ATOM 797 N N . GLU A 1 100 ? 11.765 5.353 -1.877 1.00 76.44 100 GLU A N 1
ATOM 798 C CA . GLU A 1 100 ? 11.215 6.662 -2.219 1.00 76.44 100 GLU A CA 1
ATOM 799 C C . GLU A 1 100 ? 10.098 7.036 -1.242 1.00 76.44 100 GLU A C 1
ATOM 801 O O . GLU A 1 100 ? 9.019 6.456 -1.209 1.00 76.44 100 GLU A O 1
ATOM 806 N N . ASP A 1 101 ? 10.384 8.036 -0.420 1.00 82.62 101 ASP A N 1
ATOM 807 C CA . ASP A 1 101 ? 9.440 8.571 0.553 1.00 82.62 101 ASP A CA 1
ATOM 808 C C . ASP A 1 101 ? 8.392 9.440 -0.151 1.00 82.62 101 ASP A C 1
ATOM 810 O O . ASP A 1 101 ? 8.734 10.217 -1.045 1.00 82.62 101 ASP A O 1
ATOM 814 N N . TYR A 1 102 ? 7.140 9.397 0.283 1.00 89.69 102 TYR A N 1
ATOM 815 C CA . TYR A 1 102 ? 6.076 10.254 -0.229 1.00 89.69 102 TYR A CA 1
ATOM 816 C C . TYR A 1 102 ? 5.251 10.823 0.932 1.00 89.69 102 TYR A C 1
ATOM 818 O O . TYR A 1 102 ? 5.238 10.309 2.044 1.00 89.69 102 TYR A O 1
ATOM 826 N N . SER A 1 103 ? 4.590 11.949 0.693 1.00 92.62 103 SER A N 1
ATOM 827 C CA . SER A 1 103 ? 3.818 12.685 1.693 1.00 92.62 103 SER A CA 1
ATOM 828 C C . SER A 1 103 ? 2.346 12.296 1.647 1.00 92.62 103 SER A C 1
ATOM 830 O O . SER A 1 103 ? 1.723 12.294 0.585 1.00 92.62 103 SER A O 1
ATOM 832 N N . TRP A 1 104 ? 1.767 12.039 2.812 1.00 95.56 104 TRP A N 1
ATOM 833 C CA . TRP A 1 104 ? 0.357 11.702 2.973 1.00 95.56 104 TRP A CA 1
ATOM 834 C C . TRP A 1 104 ? -0.158 12.192 4.334 1.00 95.56 104 TRP A C 1
ATOM 836 O O . TRP A 1 104 ? 0.611 12.653 5.180 1.00 95.56 104 TRP A O 1
ATOM 846 N N . THR A 1 105 ? -1.474 12.142 4.537 1.00 96.50 105 THR A N 1
ATOM 847 C CA . THR A 1 105 ? -2.134 12.509 5.795 1.00 96.50 105 THR A CA 1
ATOM 848 C C . THR A 1 105 ? -3.219 11.505 6.165 1.00 96.50 105 THR A C 1
ATOM 850 O O . THR A 1 105 ? -3.884 10.952 5.292 1.00 96.50 105 THR A O 1
ATOM 853 N N . CYS A 1 106 ? -3.431 11.305 7.465 1.00 97.12 106 CYS A N 1
ATOM 854 C CA . CYS A 1 106 ? -4.553 10.536 7.998 1.00 97.12 106 CYS A CA 1
ATOM 855 C C . CYS A 1 106 ? -5.700 11.489 8.355 1.00 97.12 106 CYS A C 1
ATOM 857 O O . CYS A 1 106 ? -5.557 12.317 9.258 1.00 97.12 106 CYS A O 1
ATOM 859 N N . GLN A 1 107 ? -6.829 11.397 7.655 1.00 95.50 107 GLN A N 1
ATOM 860 C CA . GLN A 1 107 ? -7.973 12.297 7.831 1.00 95.50 107 GLN A CA 1
ATOM 861 C C . GLN A 1 107 ? -9.225 11.523 8.236 1.00 95.50 107 GLN A C 1
ATOM 863 O O . GLN A 1 107 ? -9.378 10.357 7.891 1.00 95.50 107 GLN A O 1
ATOM 868 N N . ILE A 1 108 ? -10.135 12.167 8.967 1.00 95.00 108 ILE A N 1
ATOM 869 C CA . ILE A 1 108 ? -11.451 11.596 9.273 1.00 95.00 108 ILE A CA 1
ATOM 870 C C . ILE A 1 108 ? -12.406 12.020 8.155 1.00 95.00 108 ILE A C 1
ATOM 872 O O . ILE A 1 108 ? -12.634 13.213 7.969 1.00 95.00 108 ILE A O 1
ATOM 876 N N . ALA A 1 109 ? -12.938 11.055 7.410 1.00 91.06 109 ALA A N 1
ATOM 877 C CA . ALA A 1 109 ? -13.961 11.281 6.396 1.00 91.06 109 ALA A CA 1
ATOM 878 C C . ALA A 1 109 ? -15.327 11.586 7.036 1.00 91.06 109 ALA A C 1
ATOM 880 O O . ALA A 1 109 ? -15.555 11.289 8.209 1.00 91.06 109 ALA A O 1
ATOM 881 N N . ASP A 1 110 ? -16.274 12.109 6.251 1.00 91.62 110 ASP A N 1
ATOM 882 C CA . ASP A 1 110 ? -17.615 12.502 6.727 1.00 91.62 110 ASP A CA 1
ATOM 883 C C . ASP A 1 110 ? -18.386 11.360 7.409 1.00 91.62 110 ASP A C 1
ATOM 885 O O . ASP A 1 110 ? -19.209 11.579 8.295 1.00 91.62 110 ASP A O 1
ATOM 889 N N . ASN A 1 111 ? -18.096 10.116 7.022 1.00 90.81 111 ASN A N 1
ATOM 890 C CA . ASN A 1 111 ? -18.671 8.911 7.622 1.00 90.81 111 ASN A CA 1
ATOM 891 C C . ASN A 1 111 ? -17.977 8.475 8.932 1.00 90.81 111 ASN A C 1
ATOM 893 O O . ASN A 1 111 ? -18.266 7.395 9.446 1.00 90.81 111 ASN A O 1
ATOM 897 N N . GLY A 1 112 ? -17.044 9.277 9.452 1.00 92.38 112 GLY A N 1
ATOM 898 C CA . GLY A 1 112 ? -16.282 9.028 10.675 1.00 92.38 112 GLY A CA 1
ATOM 899 C C . GLY A 1 112 ? -15.115 8.048 10.527 1.00 92.38 112 GLY A C 1
ATOM 900 O O . GLY A 1 112 ? -14.398 7.820 11.502 1.00 92.38 112 GLY A O 1
ATOM 901 N N . LYS A 1 113 ? -14.894 7.461 9.343 1.00 92.69 113 LYS A N 1
ATOM 902 C CA . LYS A 1 113 ? -13.761 6.555 9.105 1.00 92.69 113 LYS A CA 1
ATOM 903 C C . LYS A 1 113 ? -12.477 7.343 8.874 1.00 92.69 113 LYS A C 1
ATOM 905 O O . LYS A 1 113 ? -12.495 8.405 8.258 1.00 92.69 113 LYS A O 1
ATOM 910 N N . LYS A 1 114 ? -11.355 6.798 9.340 1.00 96.50 114 LYS A N 1
ATOM 911 C CA . LYS A 1 114 ? -10.031 7.313 8.986 1.00 96.50 114 LYS A CA 1
ATOM 912 C C . LYS A 1 114 ? -9.686 6.895 7.559 1.00 96.50 114 LYS A C 1
ATOM 914 O O . LYS A 1 114 ? -9.942 5.754 7.184 1.00 96.50 114 LYS A O 1
ATOM 919 N N . VAL A 1 115 ? -9.126 7.818 6.789 1.00 95.56 115 VAL A N 1
ATOM 920 C CA . VAL A 1 115 ? -8.730 7.628 5.394 1.00 95.56 115 VAL A CA 1
ATOM 921 C C . VAL A 1 115 ? -7.341 8.218 5.193 1.00 95.56 115 VAL A C 1
ATOM 923 O O . VAL A 1 115 ? -7.083 9.360 5.591 1.00 95.56 115 VAL A O 1
ATOM 926 N N . ALA A 1 116 ? -6.452 7.442 4.580 1.00 95.88 116 ALA A N 1
ATOM 927 C CA . ALA A 1 116 ? -5.161 7.937 4.124 1.00 95.88 116 ALA A CA 1
ATOM 928 C C . ALA A 1 116 ? -5.332 8.738 2.822 1.00 95.88 116 ALA A C 1
ATOM 930 O O . ALA A 1 116 ? -5.896 8.254 1.843 1.00 95.88 116 ALA A O 1
ATOM 931 N N . ASN A 1 117 ? -4.836 9.974 2.798 1.00 95.38 117 ASN A N 1
ATOM 932 C CA . ASN A 1 117 ? -4.880 10.853 1.631 1.00 95.38 117 ASN A CA 1
ATOM 933 C C . ASN A 1 117 ? -3.471 11.299 1.243 1.00 95.38 117 ASN A C 1
ATOM 935 O O . ASN A 1 117 ? -2.748 11.857 2.069 1.00 95.38 117 ASN A O 1
ATOM 939 N N . CYS A 1 118 ? -3.112 11.106 -0.025 1.00 95.44 118 CYS A N 1
ATOM 940 C CA . CYS A 1 118 ? -1.871 11.613 -0.600 1.00 95.44 118 CYS A CA 1
ATOM 941 C C . CYS A 1 118 ? -1.860 13.139 -0.613 1.00 95.44 118 CYS A C 1
ATOM 943 O O . CYS A 1 118 ? -2.843 13.777 -0.992 1.00 95.44 118 CYS A O 1
ATOM 945 N N . THR A 1 119 ? -0.749 13.721 -0.173 1.00 94.62 119 THR A N 1
ATOM 946 C CA . THR A 1 119 ? -0.561 15.172 -0.179 1.00 94.62 119 THR A CA 1
ATOM 947 C C . THR A 1 119 ? -0.116 15.619 -1.567 1.00 94.62 119 THR A C 1
ATOM 949 O O . THR A 1 119 ? 0.648 14.920 -2.220 1.00 94.62 119 THR A O 1
ATOM 952 N N . GLU A 1 120 ? -0.529 16.808 -1.996 1.00 90.88 120 GLU A N 1
ATOM 953 C CA . GLU A 1 120 ? -0.086 17.431 -3.248 1.00 90.88 120 GLU A CA 1
ATOM 954 C C . GLU A 1 120 ? 0.512 18.824 -2.971 1.00 90.88 120 GLU A C 1
ATOM 956 O O . GLU A 1 120 ? 0.062 19.495 -2.035 1.00 90.88 120 GLU A O 1
ATOM 961 N N . PRO A 1 121 ? 1.495 19.303 -3.763 1.00 90.50 121 PRO A N 1
ATOM 962 C CA . PRO A 1 121 ? 2.073 18.660 -4.947 1.00 90.50 121 PRO A CA 1
ATOM 963 C C . PRO A 1 121 ? 3.230 17.705 -4.617 1.00 90.50 121 PRO A C 1
ATOM 965 O O . PRO A 1 121 ? 4.056 17.991 -3.747 1.00 90.50 121 PRO A O 1
ATOM 968 N N . GLN A 1 122 ? 3.349 16.614 -5.374 1.00 91.75 122 GLN A N 1
ATOM 969 C CA . GLN A 1 122 ? 4.519 15.727 -5.357 1.00 91.75 122 GLN A CA 1
ATOM 970 C C . GLN A 1 122 ? 5.037 15.437 -6.774 1.00 91.75 122 GLN A C 1
ATOM 972 O O . GLN A 1 122 ? 4.449 15.849 -7.769 1.00 91.75 122 GLN A O 1
ATOM 977 N N . ASN A 1 123 ? 6.192 14.770 -6.888 1.00 91.19 123 ASN A N 1
ATOM 978 C CA . ASN A 1 123 ? 6.652 14.295 -8.196 1.00 91.19 123 ASN A CA 1
ATOM 979 C C . ASN A 1 123 ? 5.802 13.095 -8.660 1.00 91.19 123 ASN A C 1
ATOM 981 O O . ASN A 1 123 ? 5.105 12.476 -7.852 1.00 91.19 123 ASN A O 1
ATOM 985 N N . ALA A 1 124 ? 5.880 12.759 -9.951 1.00 91.75 124 ALA A N 1
ATOM 986 C CA . ALA A 1 124 ? 5.069 11.692 -10.537 1.00 91.75 124 ALA A CA 1
ATOM 987 C C . ALA A 1 124 ? 5.235 10.354 -9.796 1.00 91.75 124 ALA A C 1
ATOM 989 O O . ALA A 1 124 ? 4.238 9.757 -9.410 1.00 91.75 124 ALA A O 1
ATOM 990 N N . CYS A 1 125 ? 6.472 9.931 -9.508 1.00 90.56 125 CYS A N 1
ATOM 991 C CA . CYS A 1 125 ? 6.710 8.666 -8.811 1.00 90.56 125 CYS A CA 1
ATOM 992 C C . CYS A 1 125 ? 6.073 8.625 -7.414 1.00 90.56 125 CYS A C 1
ATOM 994 O O . CYS A 1 125 ? 5.330 7.704 -7.100 1.00 90.56 125 CYS A O 1
ATOM 996 N N . LYS A 1 126 ? 6.301 9.653 -6.587 1.00 91.94 126 LYS A N 1
ATOM 997 C CA . LYS A 1 126 ? 5.732 9.756 -5.232 1.00 91.94 126 LYS A CA 1
ATOM 998 C C . LYS A 1 126 ? 4.207 9.747 -5.250 1.00 91.94 126 LYS A C 1
ATOM 1000 O O . LYS A 1 126 ? 3.591 9.164 -4.365 1.00 91.94 126 LYS A O 1
ATOM 1005 N N . THR A 1 127 ? 3.620 10.399 -6.251 1.00 93.06 127 THR A N 1
ATOM 1006 C CA . THR A 1 127 ? 2.167 10.458 -6.438 1.00 93.06 127 THR A CA 1
ATOM 1007 C C . THR A 1 127 ? 1.606 9.068 -6.724 1.00 93.06 127 THR A C 1
ATOM 1009 O O . THR A 1 127 ? 0.680 8.634 -6.044 1.00 93.06 127 THR A O 1
ATOM 1012 N N . GLU A 1 128 ? 2.201 8.345 -7.676 1.00 92.88 128 GLU A N 1
ATOM 1013 C CA . GLU A 1 128 ? 1.771 6.992 -8.043 1.00 92.88 128 GLU A CA 1
ATOM 1014 C C . GLU A 1 128 ? 1.966 6.005 -6.884 1.00 92.88 128 GLU A C 1
ATOM 1016 O O . GLU A 1 128 ? 1.018 5.316 -6.524 1.00 92.88 128 GLU A O 1
ATOM 1021 N N . LEU A 1 129 ? 3.140 5.990 -6.234 1.00 92.31 129 LEU A N 1
ATOM 1022 C CA . LEU A 1 129 ? 3.408 5.098 -5.096 1.00 92.31 129 LEU A CA 1
ATOM 1023 C C . LEU A 1 129 ? 2.428 5.337 -3.942 1.00 92.31 129 LEU A C 1
ATOM 1025 O O . LEU A 1 129 ? 1.827 4.394 -3.433 1.00 92.31 129 LEU A O 1
ATOM 1029 N N . CYS A 1 130 ? 2.206 6.602 -3.575 1.00 94.75 130 CYS A N 1
ATOM 1030 C CA . CYS A 1 130 ? 1.237 6.950 -2.542 1.00 94.75 130 CYS A CA 1
ATOM 1031 C C . CYS A 1 130 ? -0.178 6.486 -2.906 1.00 94.75 130 CYS A C 1
ATOM 1033 O O . CYS A 1 130 ? -0.918 5.987 -2.055 1.00 94.75 130 CYS A O 1
ATOM 1035 N N . TRP A 1 131 ? -0.567 6.654 -4.172 1.00 95.50 131 TRP A N 1
ATOM 1036 C CA . TRP A 1 131 ? -1.883 6.252 -4.645 1.00 95.50 131 TRP A CA 1
ATOM 1037 C C . TRP A 1 131 ? -2.058 4.730 -4.607 1.00 95.50 131 TRP A C 1
ATOM 1039 O O . TRP A 1 131 ? -3.074 4.253 -4.104 1.00 95.50 131 TRP A O 1
ATOM 1049 N N . CYS A 1 132 ? -1.058 3.968 -5.052 1.00 95.50 132 CYS A N 1
ATOM 1050 C CA . CYS A 1 132 ? -1.063 2.509 -4.965 1.00 95.50 132 CYS A CA 1
ATOM 1051 C C . CYS A 1 132 ? -1.195 2.023 -3.508 1.00 95.50 132 CYS A C 1
ATOM 1053 O O . CYS A 1 132 ? -2.027 1.157 -3.226 1.00 95.50 132 CYS A O 1
ATOM 1055 N N . ASP A 1 133 ? -0.445 2.617 -2.573 1.00 96.06 133 ASP A N 1
ATOM 1056 C CA . ASP A 1 133 ? -0.454 2.221 -1.156 1.00 96.06 133 ASP A CA 1
ATOM 1057 C C . ASP A 1 133 ? -1.783 2.559 -0.474 1.00 96.06 133 ASP A C 1
ATOM 1059 O O . ASP A 1 133 ? -2.354 1.752 0.263 1.00 96.06 133 ASP A O 1
ATOM 1063 N N . ARG A 1 134 ? -2.357 3.717 -0.798 1.00 96.50 134 ARG A N 1
ATOM 1064 C CA . ARG A 1 134 ? -3.715 4.061 -0.377 1.00 96.50 134 ARG A CA 1
ATOM 1065 C C . ARG A 1 134 ? -4.735 3.034 -0.881 1.00 96.50 134 ARG A C 1
ATOM 1067 O O . ARG A 1 134 ? -5.582 2.586 -0.108 1.00 96.50 134 ARG A O 1
ATOM 1074 N N . MET A 1 135 ? -4.672 2.671 -2.163 1.00 97.81 135 MET A N 1
ATOM 1075 C CA . MET A 1 135 ? -5.640 1.769 -2.797 1.00 97.81 135 MET A CA 1
ATOM 1076 C C . MET A 1 135 ? -5.616 0.365 -2.185 1.00 97.81 135 MET A C 1
ATOM 1078 O O . MET A 1 135 ? -6.675 -0.241 -2.001 1.00 97.81 135 MET A O 1
ATOM 1082 N N . VAL A 1 136 ? -4.435 -0.162 -1.845 1.00 97.69 136 VAL A N 1
ATOM 1083 C CA . VAL A 1 136 ? -4.344 -1.482 -1.206 1.00 97.69 136 VAL A CA 1
ATOM 1084 C C . VAL A 1 136 ? -4.891 -1.455 0.223 1.00 97.69 136 VAL A C 1
ATOM 1086 O O . VAL A 1 136 ? -5.629 -2.363 0.600 1.00 97.69 136 VAL A O 1
ATOM 1089 N N . VAL A 1 137 ? -4.641 -0.384 0.984 1.00 97.94 137 VAL A N 1
ATOM 1090 C CA . VAL A 1 137 ? -5.187 -0.210 2.340 1.00 97.94 137 VAL A CA 1
ATOM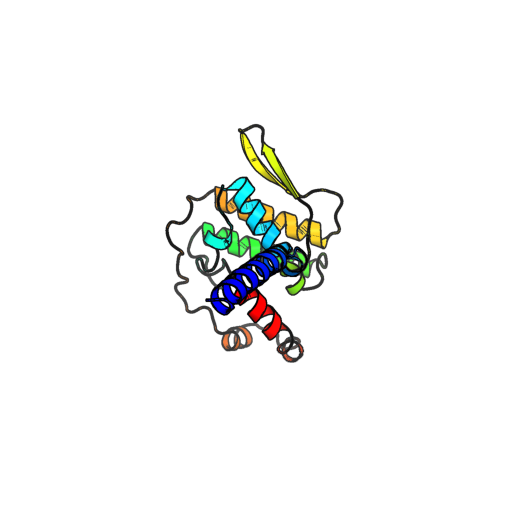 1091 C C . VAL A 1 137 ? -6.707 -0.040 2.324 1.00 97.94 137 VAL A C 1
ATOM 1093 O O . VAL A 1 137 ? -7.404 -0.634 3.151 1.00 97.94 137 VAL A O 1
ATOM 1096 N N . GLU A 1 138 ? -7.242 0.726 1.371 1.00 97.38 138 GLU A N 1
ATOM 1097 C CA . GLU A 1 138 ? -8.686 0.824 1.140 1.00 97.38 138 GLU A CA 1
ATOM 1098 C C . GLU A 1 138 ? -9.292 -0.552 0.841 1.00 97.38 138 GLU A C 1
ATOM 1100 O O . GLU A 1 138 ? -10.274 -0.936 1.479 1.00 97.38 138 GLU A O 1
ATOM 1105 N N . CYS A 1 139 ? -8.657 -1.319 -0.048 1.00 98.56 139 CYS A N 1
ATOM 1106 C CA . CYS A 1 139 ? -9.086 -2.662 -0.426 1.00 98.56 139 CYS A CA 1
ATOM 1107 C C . CYS A 1 139 ? -9.061 -3.652 0.746 1.00 98.56 139 CYS A C 1
ATOM 1109 O O . CYS A 1 139 ? -10.026 -4.381 0.963 1.00 98.56 139 CYS A O 1
ATOM 1111 N N . TRP A 1 140 ? -7.994 -3.666 1.546 1.00 98.38 140 TRP A N 1
ATOM 1112 C CA . TRP A 1 140 ? -7.915 -4.493 2.752 1.00 98.38 140 TRP A CA 1
ATOM 1113 C C . TRP A 1 140 ? -9.052 -4.198 3.735 1.00 98.38 140 TRP A C 1
ATOM 1115 O O . TRP A 1 140 ? -9.575 -5.116 4.362 1.00 98.38 140 TRP A O 1
ATOM 1125 N N . GLY A 1 141 ? -9.490 -2.938 3.822 1.00 97.19 141 GLY A N 1
ATOM 1126 C CA . GLY A 1 141 ? -10.619 -2.520 4.655 1.00 97.19 141 GLY A CA 1
ATOM 1127 C C . GLY A 1 141 ? -11.986 -3.082 4.240 1.00 97.19 141 GLY A C 1
ATOM 1128 O O . GLY A 1 141 ? -12.943 -2.953 5.007 1.00 97.19 141 GLY A O 1
ATOM 1129 N N . GLU A 1 142 ? -12.097 -3.708 3.064 1.00 97.56 142 GLU A N 1
ATOM 1130 C CA . GLU A 1 142 ? -13.302 -4.421 2.616 1.00 97.56 142 GLU A CA 1
ATOM 1131 C C . GLU A 1 142 ? -13.431 -5.816 3.249 1.00 97.56 142 GLU A C 1
ATOM 1133 O O . GLU A 1 142 ? -14.517 -6.402 3.246 1.00 97.56 142 GLU A O 1
ATOM 1138 N N . TYR A 1 143 ? -12.347 -6.338 3.831 1.00 97.75 143 TYR A N 1
ATOM 1139 C CA . TYR A 1 143 ? -12.278 -7.676 4.408 1.00 97.75 143 TYR A CA 1
ATOM 1140 C C . TYR A 1 143 ? -12.066 -7.622 5.929 1.00 97.75 143 TYR A C 1
ATOM 1142 O O . TYR A 1 143 ? -11.479 -6.677 6.462 1.00 97.75 143 TYR A O 1
ATOM 1150 N N . PRO A 1 144 ? -12.521 -8.642 6.683 1.00 96.88 144 PRO A N 1
ATOM 1151 C CA . PRO A 1 144 ? -12.128 -8.792 8.077 1.00 96.88 144 PRO A CA 1
ATOM 1152 C C . PRO A 1 144 ? -10.611 -8.953 8.192 1.00 96.88 144 PRO A C 1
ATOM 1154 O O . PRO A 1 144 ? -10.001 -9.633 7.366 1.00 96.88 144 PRO A O 1
ATOM 1157 N N . LYS A 1 145 ? -10.018 -8.409 9.265 1.00 96.88 145 LYS A N 1
ATOM 1158 C CA . LYS A 1 145 ? -8.604 -8.645 9.578 1.00 96.88 145 LYS A CA 1
ATOM 1159 C C . LYS A 1 145 ? -8.317 -10.156 9.535 1.00 96.88 145 LYS A C 1
ATOM 1161 O O . LYS A 1 145 ? -8.994 -10.903 10.254 1.00 96.88 145 LYS A O 1
ATOM 1166 N N . PRO A 1 146 ? -7.331 -10.620 8.747 1.00 93.38 146 PRO A N 1
ATOM 1167 C CA . PRO A 1 146 ? -7.051 -12.040 8.639 1.00 93.38 146 PRO A CA 1
ATOM 1168 C C . PRO A 1 146 ? -6.574 -12.590 9.995 1.00 93.38 146 PRO A C 1
ATOM 1170 O O . PRO A 1 146 ? -5.602 -12.081 10.554 1.00 93.38 146 PRO A O 1
ATOM 1173 N N . PRO A 1 147 ? -7.216 -13.637 10.548 1.00 93.00 147 PRO A N 1
ATOM 1174 C CA . PRO A 1 147 ? -6.775 -14.240 11.809 1.00 93.00 147 PRO A CA 1
ATOM 1175 C C . PRO A 1 147 ? -5.490 -15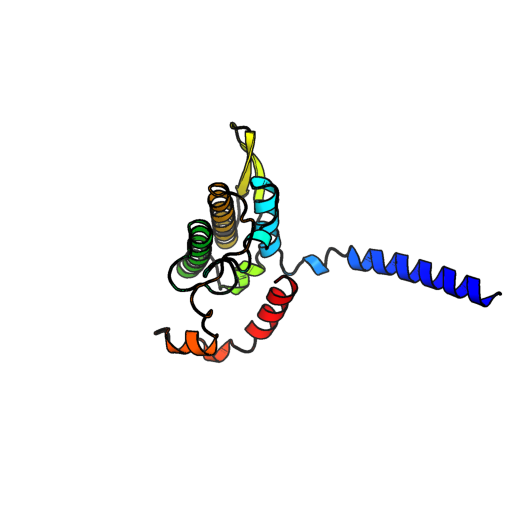.060 11.630 1.00 93.00 147 PRO A C 1
ATOM 1177 O O . PRO A 1 147 ? -4.752 -15.301 12.583 1.00 93.00 147 PRO A O 1
ATOM 1180 N N . THR A 1 148 ? -5.237 -15.511 10.402 1.00 94.38 148 THR A N 1
ATOM 1181 C CA . THR A 1 148 ? -4.069 -16.285 9.991 1.00 94.38 148 THR A CA 1
ATOM 1182 C C . THR A 1 148 ? -3.687 -15.908 8.571 1.00 94.38 148 THR A C 1
ATOM 1184 O O . THR A 1 148 ?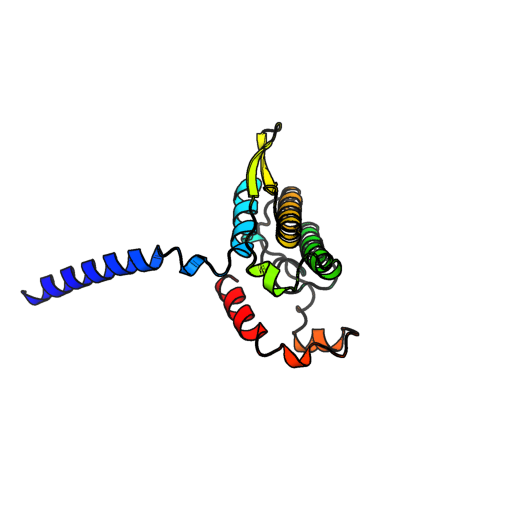 -4.552 -15.566 7.765 1.00 94.38 148 THR A O 1
ATOM 1187 N N . LYS A 1 149 ? -2.407 -16.058 8.237 1.00 94.31 149 LYS A N 1
ATOM 1188 C CA . LYS A 1 149 ? -1.904 -15.809 6.887 1.00 94.31 149 LYS A CA 1
ATOM 1189 C C . LYS A 1 149 ? -2.224 -16.985 5.969 1.00 94.31 149 LYS A C 1
ATOM 1191 O O . LYS A 1 149 ? -1.816 -18.116 6.254 1.00 94.31 149 LYS A O 1
ATOM 1196 N N . ALA A 1 150 ? -2.976 -16.728 4.900 1.00 94.69 150 ALA A N 1
ATOM 1197 C CA . ALA A 1 150 ? -3.267 -17.738 3.892 1.00 94.69 150 ALA A CA 1
ATOM 1198 C C . ALA A 1 150 ? -1.964 -18.201 3.223 1.00 94.69 150 ALA A C 1
ATOM 1200 O O . ALA A 1 150 ? -1.010 -17.435 3.101 1.00 94.69 150 ALA A O 1
ATOM 1201 N N . LYS A 1 151 ? -1.909 -19.465 2.799 1.00 94.38 151 LYS A N 1
ATOM 1202 C CA . LYS A 1 151 ? -0.746 -20.016 2.092 1.00 94.38 151 LYS A CA 1
ATOM 1203 C C . LYS A 1 151 ? -1.015 -20.024 0.596 1.00 94.38 151 LYS A C 1
ATOM 1205 O O . LYS A 1 151 ? -2.084 -20.463 0.184 1.00 94.38 151 LYS A O 1
ATOM 1210 N N . CYS A 1 152 ? -0.018 -19.652 -0.202 1.00 91.56 152 CYS A N 1
ATOM 1211 C CA . CYS A 1 152 ? -0.056 -19.942 -1.630 1.00 91.56 152 CYS A CA 1
ATOM 1212 C C . CYS A 1 152 ? -0.058 -21.472 -1.851 1.00 91.56 152 CYS A C 1
ATOM 1214 O O . CYS A 1 152 ? 0.799 -22.161 -1.284 1.00 91.56 152 CYS A O 1
ATOM 1216 N N . PRO A 1 153 ? -0.997 -22.030 -2.639 1.00 87.50 153 PRO A N 1
ATOM 1217 C CA . PRO A 1 153 ? -1.108 -23.473 -2.872 1.00 87.50 153 PRO A CA 1
ATOM 1218 C C . PRO A 1 153 ? 0.037 -24.046 -3.714 1.00 87.50 153 PRO A C 1
ATOM 1220 O O . PRO A 1 153 ? 0.264 -25.258 -3.705 1.00 87.50 153 PRO A O 1
ATOM 1223 N N . HIS A 1 154 ? 0.783 -23.195 -4.416 1.00 80.25 154 HIS A N 1
ATOM 1224 C CA . HIS A 1 154 ? 1.989 -23.586 -5.131 1.00 80.25 154 HIS A CA 1
ATOM 1225 C C . HIS A 1 154 ? 3.229 -23.043 -4.416 1.00 80.25 154 HIS A C 1
ATOM 1227 O O . HIS A 1 154 ? 3.173 -21.960 -3.826 1.00 80.25 154 HIS A O 1
ATOM 1233 N N . PRO A 1 155 ? 4.361 -23.772 -4.448 1.00 65.62 155 PRO A N 1
ATOM 1234 C CA . PRO A 1 155 ? 5.622 -23.223 -3.979 1.00 65.62 155 PRO A CA 1
ATOM 1235 C C . PRO A 1 155 ? 5.873 -21.909 -4.716 1.00 65.62 155 PRO A C 1
ATOM 1237 O O . PRO A 1 155 ? 5.856 -21.899 -5.948 1.00 65.62 155 PRO A O 1
ATOM 1240 N N . ARG A 1 156 ? 6.093 -20.813 -3.975 1.00 62.44 156 ARG A N 1
ATOM 1241 C CA . ARG A 1 156 ? 6.598 -19.569 -4.567 1.00 62.44 156 ARG A CA 1
ATOM 1242 C C . ARG A 1 156 ? 7.833 -19.956 -5.372 1.00 62.44 156 ARG A C 1
ATOM 1244 O O . ARG A 1 156 ? 8.780 -20.490 -4.790 1.00 62.44 156 ARG A O 1
ATOM 1251 N N . LEU A 1 157 ? 7.752 -19.809 -6.698 1.00 59.66 157 LEU A N 1
ATOM 1252 C CA . LEU A 1 157 ? 8.808 -20.250 -7.603 1.00 59.66 157 LEU A CA 1
ATOM 1253 C C . LEU A 1 157 ? 10.127 -19.687 -7.090 1.00 59.66 157 LEU A C 1
ATOM 1255 O O . LEU A 1 157 ? 10.213 -18.506 -6.744 1.00 59.66 157 LEU A O 1
ATOM 1259 N N . SER A 1 158 ? 11.149 -20.536 -7.009 1.00 49.56 158 SER A N 1
ATOM 1260 C CA . SER A 1 158 ? 12.475 -20.025 -6.710 1.00 49.56 158 SER A CA 1
ATOM 1261 C C . SER A 1 158 ? 12.856 -19.024 -7.801 1.00 49.56 158 SER A C 1
ATOM 1263 O O . SER A 1 158 ? 12.417 -19.112 -8.947 1.00 49.56 158 SER A O 1
ATOM 1265 N N . VAL A 1 159 ? 13.683 -18.054 -7.443 1.00 52.09 159 VAL A N 1
ATOM 1266 C CA . VAL A 1 159 ? 14.182 -17.010 -8.352 1.00 52.09 159 VAL A CA 1
ATOM 1267 C C . VAL A 1 159 ? 14.820 -17.635 -9.602 1.00 52.09 159 VAL A C 1
ATOM 1269 O O . VAL A 1 159 ? 14.705 -17.109 -10.703 1.00 52.09 159 VAL A O 1
ATOM 1272 N N . GLU A 1 160 ? 15.422 -18.817 -9.437 1.00 42.66 160 GLU A N 1
ATOM 1273 C CA . GLU A 1 160 ? 15.940 -19.676 -10.505 1.00 42.66 160 GLU A CA 1
ATOM 1274 C C . GLU A 1 160 ? 14.843 -20.104 -11.499 1.00 42.66 160 GLU A C 1
ATOM 1276 O O . GLU A 1 160 ? 15.048 -20.062 -12.708 1.00 42.66 160 GLU A O 1
ATOM 1281 N N . GLN A 1 161 ? 13.659 -20.480 -11.006 1.00 48.06 161 GLN A N 1
ATOM 1282 C CA . GLN A 1 161 ? 12.531 -20.933 -11.823 1.00 48.06 161 GLN A CA 1
ATOM 1283 C C . GLN A 1 161 ? 11.780 -19.768 -12.483 1.00 48.06 161 GLN A C 1
ATOM 1285 O O . GLN A 1 161 ? 11.406 -19.886 -13.650 1.00 48.06 161 GLN A O 1
ATOM 1290 N N . GLN A 1 162 ? 11.635 -18.624 -11.806 1.00 51.16 162 GLN A N 1
ATOM 1291 C CA . GLN A 1 162 ? 11.030 -17.411 -12.388 1.00 51.16 162 GLN A CA 1
ATOM 1292 C C . GLN A 1 162 ? 11.812 -16.905 -13.614 1.00 51.16 162 GLN A C 1
ATOM 1294 O O . GLN A 1 162 ? 11.219 -16.465 -14.600 1.00 51.16 162 GLN A O 1
ATOM 1299 N N . ASN A 1 163 ? 13.140 -17.061 -13.598 1.00 44.25 163 ASN A N 1
ATOM 1300 C CA . ASN A 1 163 ? 14.023 -16.714 -14.715 1.00 44.25 163 ASN A CA 1
ATOM 1301 C C . ASN A 1 163 ? 13.874 -17.631 -15.945 1.00 44.25 163 ASN A C 1
ATOM 1303 O O . ASN A 1 163 ? 14.346 -17.278 -17.024 1.00 44.25 163 ASN A O 1
ATOM 1307 N N . THR A 1 164 ? 13.245 -18.803 -15.803 1.00 42.88 164 THR A N 1
ATOM 1308 C CA . THR A 1 164 ? 13.066 -19.765 -16.909 1.00 42.88 164 THR A CA 1
ATOM 1309 C C . THR A 1 164 ? 11.708 -19.662 -17.598 1.00 42.88 164 THR A C 1
ATOM 1311 O O . THR A 1 164 ? 11.583 -20.070 -18.750 1.00 42.88 164 THR A O 1
ATOM 1314 N N . THR A 1 165 ? 10.699 -19.097 -16.930 1.00 45.19 165 THR A N 1
ATOM 1315 C CA . THR A 1 165 ? 9.331 -18.978 -17.460 1.00 45.19 165 THR A CA 1
ATOM 1316 C C . THR A 1 165 ? 9.014 -17.601 -18.039 1.00 45.19 165 THR A C 1
ATOM 1318 O O . THR A 1 165 ? 8.051 -17.477 -18.794 1.00 45.19 165 THR A O 1
ATOM 1321 N N . SER A 1 166 ? 9.794 -16.559 -17.722 1.00 46.72 166 SER A N 1
ATOM 1322 C CA . SER A 1 166 ? 9.590 -15.234 -18.311 1.00 46.72 166 SER A CA 1
ATOM 1323 C C . SER A 1 166 ? 10.268 -15.147 -19.686 1.00 46.72 166 SER A C 1
ATOM 1325 O O . SER A 1 166 ? 11.465 -15.382 -19.852 1.00 46.72 166 SER A O 1
ATOM 1327 N N . SER A 1 167 ? 9.494 -14.799 -20.714 1.00 42.09 167 SER A N 1
ATOM 1328 C CA . SER A 1 167 ? 9.972 -14.594 -22.089 1.00 42.09 167 SER A CA 1
ATOM 1329 C C . SER A 1 167 ? 10.794 -13.297 -22.256 1.00 42.09 167 SER A C 1
ATOM 1331 O O . SER A 1 167 ? 10.803 -12.698 -23.330 1.00 42.09 167 SER A O 1
ATOM 1333 N N . PHE A 1 168 ? 11.499 -12.850 -21.213 1.00 44.75 168 PHE A N 1
ATOM 1334 C CA . PHE A 1 168 ? 12.320 -11.639 -21.206 1.00 44.75 168 PHE A CA 1
ATOM 1335 C C . PHE A 1 168 ? 13.807 -12.000 -21.097 1.00 44.75 168 PHE A C 1
ATOM 1337 O O . PHE A 1 168 ? 14.493 -11.732 -20.112 1.00 44.75 168 PHE A O 1
ATOM 1344 N N . HIS A 1 169 ? 14.331 -12.635 -22.146 1.00 44.16 169 HIS A N 1
ATOM 1345 C CA . HIS A 1 169 ? 15.766 -12.874 -22.294 1.00 44.16 169 HIS A CA 1
ATOM 1346 C C . HIS A 1 169 ? 16.479 -11.572 -22.694 1.00 44.16 169 HIS A C 1
ATOM 1348 O O . HIS A 1 169 ? 16.404 -11.154 -23.846 1.00 44.16 169 HIS A O 1
ATOM 1354 N N . GLY A 1 170 ? 17.217 -10.947 -21.766 1.00 34.97 170 GLY A N 1
ATOM 1355 C CA . GLY A 1 170 ? 18.233 -9.960 -22.159 1.00 34.97 170 GLY A CA 1
ATOM 1356 C C . GLY A 1 170 ? 18.860 -9.105 -21.058 1.00 34.97 170 GLY A C 1
ATOM 1357 O O . GLY A 1 170 ? 20.062 -8.868 -21.107 1.00 34.97 170 GLY A O 1
ATOM 1358 N N . ILE A 1 171 ? 18.098 -8.655 -20.058 1.00 43.16 171 ILE A N 1
ATOM 1359 C CA . ILE A 1 171 ? 18.541 -7.524 -19.208 1.00 43.16 171 ILE A CA 1
ATOM 1360 C C . ILE A 1 171 ? 19.002 -7.961 -17.800 1.00 43.16 171 ILE A C 1
ATOM 1362 O O . ILE A 1 171 ? 19.832 -7.303 -17.174 1.00 43.16 171 ILE A O 1
ATOM 1366 N N . PHE A 1 172 ? 18.569 -9.127 -17.313 1.00 38.47 172 PHE A N 1
ATOM 1367 C CA . PHE A 1 172 ? 18.721 -9.495 -15.895 1.00 38.47 172 PHE A CA 1
ATOM 1368 C C . PHE A 1 172 ? 20.096 -10.040 -15.459 1.00 38.47 172 PHE A C 1
ATOM 1370 O O . PHE A 1 172 ? 20.333 -10.215 -14.265 1.00 38.47 172 PHE A O 1
ATOM 1377 N N . LYS A 1 173 ? 21.044 -10.290 -16.376 1.00 36.62 173 LYS A N 1
ATOM 1378 C CA . LYS A 1 173 ? 22.350 -10.885 -16.008 1.00 36.62 173 LYS A CA 1
ATOM 1379 C C . LYS A 1 173 ? 23.335 -9.923 -15.329 1.00 36.62 173 LYS A C 1
ATOM 1381 O O . LYS A 1 173 ? 24.344 -10.387 -14.811 1.00 36.62 173 LYS A O 1
ATOM 1386 N N . ILE A 1 174 ? 23.062 -8.618 -15.307 1.00 39.44 174 ILE A N 1
ATOM 1387 C CA . ILE A 1 174 ? 23.988 -7.613 -14.748 1.00 39.44 174 ILE A CA 1
ATOM 1388 C C . ILE A 1 174 ? 23.569 -7.169 -13.327 1.00 39.44 174 ILE A C 1
ATOM 1390 O O . ILE A 1 174 ? 24.390 -6.657 -12.572 1.00 39.44 174 ILE A O 1
ATOM 1394 N N . TRP A 1 175 ? 22.327 -7.440 -12.907 1.00 32.28 175 TRP A N 1
ATOM 1395 C CA . TRP A 1 175 ? 21.728 -6.870 -11.687 1.00 32.28 175 TRP A CA 1
ATOM 1396 C C . TRP A 1 175 ? 21.724 -7.776 -10.442 1.00 32.28 175 TRP A C 1
ATOM 1398 O O . TRP A 1 175 ? 21.333 -7.339 -9.357 1.00 32.28 175 TRP A O 1
ATOM 1408 N N . THR A 1 176 ? 22.194 -9.021 -10.542 1.00 42.12 176 THR A N 1
ATOM 1409 C CA . THR A 1 176 ? 22.102 -10.000 -9.441 1.00 42.12 176 THR A CA 1
ATOM 1410 C C . THR A 1 176 ? 22.975 -9.665 -8.226 1.00 42.12 176 THR A C 1
ATOM 1412 O O . THR A 1 176 ? 22.652 -10.083 -7.120 1.00 42.12 176 THR A O 1
ATOM 1415 N N . ALA A 1 177 ? 24.027 -8.852 -8.376 1.00 32.41 177 ALA A N 1
ATOM 1416 C CA . ALA A 1 177 ? 24.881 -8.453 -7.252 1.00 32.41 177 ALA A CA 1
ATOM 1417 C C . ALA A 1 177 ? 24.281 -7.327 -6.378 1.00 32.41 177 ALA A C 1
ATOM 1419 O O . ALA A 1 177 ? 24.640 -7.206 -5.207 1.00 32.41 177 ALA A O 1
ATOM 1420 N N . SER A 1 178 ? 23.360 -6.518 -6.917 1.00 41.00 178 SER A N 1
ATOM 1421 C CA . SER A 1 178 ? 22.748 -5.381 -6.201 1.00 41.00 178 SER A CA 1
ATOM 1422 C C . SER A 1 178 ? 21.506 -5.798 -5.395 1.00 41.00 178 SER A C 1
ATOM 1424 O O . SER A 1 178 ? 21.286 -5.338 -4.272 1.00 41.00 178 SER A O 1
ATOM 1426 N N . LEU A 1 179 ? 20.738 -6.761 -5.917 1.00 46.91 179 LEU A N 1
ATOM 1427 C CA . LEU A 1 179 ? 19.501 -7.260 -5.304 1.00 46.91 179 LEU A CA 1
ATOM 1428 C C . LEU A 1 179 ? 19.725 -8.099 -4.034 1.00 46.91 179 LEU A C 1
ATOM 1430 O O . LEU A 1 179 ? 18.847 -8.146 -3.178 1.00 46.91 179 LEU A O 1
ATOM 1434 N N . GLU A 1 180 ? 20.896 -8.714 -3.852 1.00 40.62 180 GLU A N 1
ATOM 1435 C CA . GLU A 1 180 ? 21.211 -9.502 -2.648 1.00 40.62 180 GLU A CA 1
ATOM 1436 C C . GLU A 1 180 ? 21.272 -8.626 -1.379 1.00 40.62 180 GLU A C 1
ATOM 1438 O O . GLU A 1 180 ? 20.898 -9.049 -0.283 1.00 40.62 180 GLU A O 1
ATOM 1443 N N . SER A 1 181 ? 21.710 -7.371 -1.531 1.00 35.34 181 SER A N 1
ATOM 1444 C CA . SER A 1 181 ? 21.774 -6.403 -0.429 1.00 35.34 181 SER A CA 1
ATOM 1445 C C . SER A 1 181 ? 20.387 -5.869 -0.068 1.00 35.34 181 SER A C 1
ATOM 1447 O O . SER A 1 181 ? 20.079 -5.724 1.113 1.00 35.34 181 SER A O 1
ATOM 1449 N N . LEU A 1 182 ? 19.518 -5.660 -1.063 1.00 44.66 182 LEU A N 1
ATOM 1450 C CA . LEU A 1 182 ? 18.124 -5.256 -0.852 1.00 44.66 182 LEU A CA 1
ATOM 1451 C C . LEU A 1 182 ? 17.264 -6.405 -0.310 1.00 44.66 182 LEU A C 1
ATOM 1453 O O . LEU A 1 182 ? 16.436 -6.176 0.564 1.00 44.66 182 LEU A O 1
ATOM 1457 N N . ARG A 1 183 ? 17.527 -7.656 -0.715 1.00 46.09 183 ARG A N 1
ATOM 1458 C CA . ARG A 1 183 ? 16.920 -8.854 -0.110 1.00 46.09 183 ARG A CA 1
ATOM 1459 C C . ARG A 1 183 ? 17.193 -8.961 1.376 1.00 46.09 183 ARG A C 1
ATOM 1461 O O . ARG A 1 183 ? 16.287 -9.306 2.123 1.00 46.09 183 ARG A O 1
ATOM 1468 N N . LYS A 1 184 ? 18.422 -8.658 1.802 1.00 38.53 184 LYS A N 1
ATOM 1469 C CA . LYS A 1 184 ? 18.771 -8.646 3.225 1.00 38.53 184 LYS A CA 1
ATOM 1470 C C . LYS A 1 184 ? 18.000 -7.570 3.977 1.00 38.53 184 LYS A C 1
ATOM 1472 O O . LYS A 1 184 ? 17.506 -7.850 5.058 1.00 38.53 184 LYS A O 1
ATOM 1477 N N . ILE A 1 185 ? 17.847 -6.384 3.393 1.00 41.88 185 ILE A N 1
ATOM 1478 C CA . ILE A 1 185 ? 17.077 -5.287 3.994 1.00 41.88 185 ILE A CA 1
ATOM 1479 C C . ILE A 1 185 ? 15.589 -5.652 4.074 1.00 41.88 185 ILE A C 1
ATOM 1481 O O . ILE A 1 185 ? 15.002 -5.495 5.137 1.00 41.88 185 ILE A O 1
ATOM 1485 N N . ALA A 1 186 ? 15.012 -6.222 3.016 1.00 42.31 186 ALA A N 1
ATOM 1486 C CA . ALA A 1 186 ? 13.655 -6.750 3.033 1.00 42.31 186 ALA A CA 1
ATOM 1487 C C . ALA A 1 186 ? 13.516 -7.831 4.128 1.00 42.31 186 ALA A C 1
ATOM 1489 O O . ALA A 1 186 ? 12.696 -7.689 5.021 1.00 42.31 186 ALA A O 1
ATOM 1490 N N . SER A 1 187 ? 14.388 -8.841 4.174 1.00 40.41 187 SER A N 1
ATOM 1491 C CA . SER A 1 187 ? 14.358 -9.903 5.202 1.00 40.41 187 SER A CA 1
ATOM 1492 C C . SER A 1 187 ? 14.645 -9.449 6.642 1.00 40.41 187 SER A C 1
ATOM 1494 O O . SER A 1 187 ? 14.507 -10.236 7.569 1.00 40.41 187 SER A O 1
ATOM 1496 N N . ILE A 1 188 ? 15.103 -8.211 6.863 1.00 39.97 188 ILE A N 1
ATOM 1497 C CA . ILE A 1 188 ? 15.263 -7.655 8.220 1.00 39.97 188 ILE A CA 1
ATOM 1498 C C . ILE A 1 188 ? 13.912 -7.156 8.762 1.00 39.97 188 ILE A C 1
ATOM 1500 O O . ILE A 1 188 ? 13.742 -7.053 9.976 1.00 39.97 188 ILE A O 1
ATOM 1504 N N . PHE A 1 189 ? 12.944 -6.906 7.876 1.00 38.03 189 PHE A N 1
ATOM 1505 C CA . PHE A 1 189 ? 11.572 -6.510 8.199 1.00 38.03 189 PHE A CA 1
ATOM 1506 C C . PHE A 1 189 ? 10.533 -7.593 7.833 1.00 38.03 189 PHE A C 1
ATOM 1508 O O . PHE A 1 189 ? 9.342 -7.366 8.038 1.00 38.03 189 PHE A O 1
ATOM 1515 N N . TRP A 1 190 ? 10.965 -8.771 7.347 1.00 37.88 190 TRP A N 1
ATOM 1516 C CA . TRP A 1 190 ? 10.109 -9.877 6.882 1.00 37.88 190 TRP A CA 1
ATOM 1517 C C . TRP A 1 190 ? 10.523 -11.254 7.410 1.00 37.88 190 TRP A C 1
ATOM 1519 O O . TRP A 1 190 ? 11.721 -11.598 7.298 1.00 37.88 190 TRP A O 1
#

Foldseek 3Di:
DVVVVVVVVVVVVVVVVVVVVVPDVVVVQAFQLQVLLQVQLCLFVVGGLVLQDQAAQQRHPDHDDDGPDQLSVLRVQLVVLLVVCCVVVQDPDPVCSGNPHFDWDWDQDPVRTTAIGGDDDDGSNNVSSSVSSRSSSVSCVVDDRDPDGHHHPDPNDDPVRVVVPDPDPDDPPPCPVPVVVVVVVRVVVD